Protein AF-F8X5B9-F1 (afdb_monomer)

pLDDT: mean 88.83, std 14.79, range [36.62, 98.62]

Organism: NCBI:txid742767

Radius of gyration: 25.73 Å; Cα contacts (8 Å, |Δi|>4): 428; chains: 1; bounding box: 37×41×107 Å

Nearest PDB structures (foldseek):
  7dc5-assembly2_B  TM=2.784E-01  e=8.812E-01  Typhula ishikariensis
  7muc-assembly1_AM  TM=3.784E-01  e=7.339E+00  Legionella pneumophila

Secondary structure (DSSP, 8-state):
--------------PPPHHHHHHHHHHHHHHHHHHHHHHHHHHHHHHTT--HHHHHHHHH--SHHHHHHHHHHTHHHHHHTTSS-HHHHHHTHHHHHHTTEEESS-EEEEEEEEES-EEEEEEEEEEEEESS-EEEEEES-EEEE-SS-EEEEEES-EEEE-SS-EEEEEES-EEEE-SS-EEEEESS-EEEE-SS-EEEE-

Structure (mmCIF, N/CA/C/O backbone):
data_AF-F8X5B9-F1
#
_entry.id   AF-F8X5B9-F1
#
loop_
_atom_site.group_PDB
_atom_site.id
_atom_site.type_symbol
_atom_site.label_atom_id
_atom_site.label_alt_id
_atom_site.label_comp_id
_atom_site.label_asym_id
_atom_site.label_entity_id
_atom_site.label_seq_id
_atom_site.pdbx_PDB_ins_code
_atom_site.Cartn_x
_atom_site.Cartn_y
_atom_site.Cartn_z
_atom_site.occupancy
_atom_site.B_iso_or_equiv
_atom_site.auth_seq_id
_atom_site.auth_comp_id
_atom_site.auth_asym_id
_atom_site.auth_atom_id
_atom_site.pdbx_PDB_model_num
ATOM 1 N N . GLY A 1 1 ? -19.290 -24.106 85.708 1.00 36.62 1 GLY A N 1
ATOM 2 C CA . GLY A 1 1 ? -20.499 -24.016 84.862 1.00 36.62 1 GLY A CA 1
ATOM 3 C C . GLY A 1 1 ? -20.226 -23.053 83.725 1.00 36.62 1 GLY A C 1
ATOM 4 O O . GLY A 1 1 ? -19.527 -22.079 83.947 1.00 36.62 1 GLY A O 1
ATOM 5 N N . ARG A 1 2 ? -20.681 -23.397 82.519 1.00 40.03 2 ARG A N 1
ATOM 6 C CA . ARG A 1 2 ? -20.309 -22.853 81.197 1.00 40.03 2 ARG A CA 1
ATOM 7 C C . ARG A 1 2 ? -20.388 -21.320 81.062 1.00 40.03 2 ARG A C 1
ATOM 9 O O . ARG A 1 2 ? -21.402 -20.727 81.412 1.00 40.03 2 ARG A O 1
ATOM 16 N N . SER A 1 3 ? -19.360 -20.719 80.458 1.00 37.84 3 SER A N 1
ATOM 17 C CA . SER A 1 3 ? -19.373 -19.356 79.916 1.00 37.84 3 SER A CA 1
ATOM 18 C C . SER A 1 3 ? -19.994 -19.349 78.510 1.00 37.84 3 SER A C 1
ATOM 20 O O . SER A 1 3 ? -19.575 -20.096 77.629 1.00 37.84 3 SER A O 1
ATOM 22 N N . ASN A 1 4 ? -21.008 -18.506 78.299 1.00 44.59 4 ASN A N 1
ATOM 23 C CA . ASN A 1 4 ? -21.591 -18.214 76.988 1.00 44.59 4 ASN A CA 1
ATOM 24 C C . ASN A 1 4 ? -21.020 -16.883 76.481 1.00 44.59 4 ASN A C 1
ATOM 26 O O . ASN A 1 4 ? -21.296 -15.837 77.061 1.00 44.59 4 ASN A O 1
ATOM 30 N N . ALA A 1 5 ? -20.262 -16.918 75.384 1.00 41.59 5 ALA A N 1
ATOM 31 C CA . ALA A 1 5 ? -19.885 -15.735 74.610 1.00 41.59 5 ALA A CA 1
ATOM 32 C C . ALA A 1 5 ? -20.557 -15.793 73.220 1.00 41.59 5 ALA A C 1
ATOM 34 O O . ALA A 1 5 ? -20.646 -16.880 72.638 1.00 41.59 5 ALA A O 1
ATOM 35 N N . PRO A 1 6 ? -21.043 -14.668 72.661 1.00 49.91 6 PRO A N 1
ATOM 36 C CA . PRO A 1 6 ? -21.805 -14.678 71.418 1.00 49.91 6 PRO A CA 1
ATOM 37 C C . PRO A 1 6 ? -20.885 -14.763 70.188 1.00 49.91 6 PRO A C 1
ATOM 39 O O . PRO A 1 6 ? -19.908 -14.025 70.055 1.00 49.91 6 PRO A O 1
ATOM 42 N N . LYS A 1 7 ? -21.223 -15.653 69.245 1.00 45.31 7 LYS A N 1
ATOM 43 C CA . LYS A 1 7 ? -20.551 -15.780 67.942 1.00 45.31 7 LYS A CA 1
ATOM 44 C C . LYS A 1 7 ? -20.855 -14.555 67.065 1.00 45.31 7 LYS A C 1
ATOM 46 O O . LYS A 1 7 ? -21.973 -14.410 66.574 1.00 45.31 7 LYS A O 1
ATOM 51 N N . LYS A 1 8 ? -19.852 -13.706 66.803 1.00 47.41 8 LYS A N 1
ATOM 52 C CA . LYS A 1 8 ? -19.900 -12.701 65.723 1.00 47.41 8 LYS A CA 1
ATOM 53 C C . LYS A 1 8 ? -19.947 -13.417 64.365 1.00 47.41 8 LYS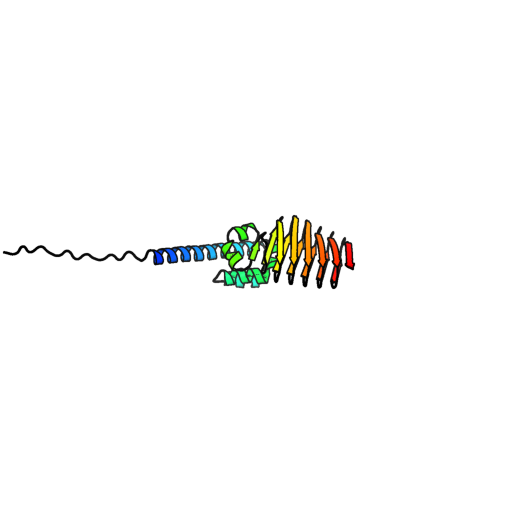 A C 1
ATOM 55 O O . LYS A 1 8 ? -19.000 -14.111 64.000 1.00 47.41 8 LYS A O 1
ATOM 60 N N . LYS A 1 9 ? -21.035 -13.235 63.607 1.00 46.25 9 LYS A N 1
ATOM 61 C CA . LYS A 1 9 ? -21.114 -13.605 62.184 1.00 46.25 9 LYS A CA 1
ATOM 62 C C . LYS A 1 9 ? -20.113 -12.751 61.399 1.00 46.25 9 LYS A C 1
ATOM 64 O O . LYS A 1 9 ? -20.259 -11.535 61.325 1.00 46.25 9 LYS A O 1
ATOM 69 N N . ARG A 1 10 ? -19.098 -13.392 60.818 1.00 43.47 10 ARG A N 1
ATOM 70 C CA . ARG A 1 10 ? -18.222 -12.799 59.801 1.00 43.47 10 ARG A CA 1
ATOM 71 C C . ARG A 1 10 ? -19.033 -12.711 58.506 1.00 43.47 10 ARG A C 1
ATOM 73 O O . ARG A 1 10 ? -19.337 -13.738 57.907 1.00 43.47 10 ARG A O 1
ATOM 80 N N . VAL A 1 11 ? -19.425 -11.502 58.114 1.00 47.38 11 VAL A N 1
ATOM 81 C CA . VAL A 1 11 ? -19.947 -11.238 56.769 1.00 47.38 11 VAL A CA 1
ATOM 82 C C . VAL A 1 11 ? -18.752 -11.357 55.828 1.00 47.38 11 VAL A C 1
ATOM 84 O O . VAL A 1 11 ? -17.822 -10.556 55.898 1.00 47.38 11 VAL A O 1
ATOM 87 N N . GLY A 1 12 ? -18.723 -12.424 55.032 1.00 41.84 12 GLY A N 1
ATOM 88 C CA . GLY A 1 12 ? -17.727 -12.616 53.988 1.00 41.84 12 GLY A CA 1
ATOM 89 C C . GLY A 1 12 ? -17.956 -11.589 52.889 1.00 41.84 12 GLY A C 1
ATOM 90 O O . GLY A 1 12 ? -18.774 -11.810 52.005 1.00 41.84 12 GLY A O 1
ATOM 91 N N . GLY A 1 13 ? -17.254 -10.460 52.965 1.00 46.47 13 GLY A N 1
ATOM 92 C CA . GLY A 1 13 ? -17.067 -9.585 51.818 1.00 46.47 13 GLY A CA 1
ATOM 93 C C . GLY A 1 13 ? -16.173 -10.310 50.823 1.00 46.47 13 GLY A C 1
ATOM 94 O O . GLY A 1 13 ? -14.955 -10.327 50.982 1.00 46.47 13 GLY A O 1
ATOM 95 N N . SER A 1 14 ? -16.775 -10.969 49.837 1.00 51.84 14 SER A N 1
ATOM 96 C CA . SER A 1 14 ? -16.056 -11.445 48.664 1.00 51.84 14 SER A CA 1
ATOM 97 C C . SER A 1 14 ? -15.623 -10.220 47.864 1.00 51.84 14 SER A C 1
ATOM 99 O O . SER A 1 14 ? -16.424 -9.642 47.128 1.00 51.84 14 SER A O 1
ATOM 101 N N . SER A 1 15 ? -14.372 -9.795 48.034 1.00 55.31 15 SER A N 1
ATOM 102 C CA . SER A 1 15 ? -13.729 -8.900 47.074 1.00 55.31 15 SER A CA 1
ATOM 103 C C . SER A 1 15 ? -13.894 -9.512 45.677 1.00 55.31 15 SER A C 1
ATOM 105 O O . SER A 1 15 ? -13.607 -10.705 45.525 1.00 55.31 15 SER A O 1
ATOM 107 N N . PRO A 1 16 ? -14.384 -8.767 44.669 1.00 55.97 16 PRO A N 1
ATOM 108 C CA . PRO A 1 16 ? -14.535 -9.315 43.328 1.00 55.97 16 PRO A CA 1
ATOM 109 C C . PRO A 1 16 ? -13.178 -9.832 42.823 1.00 55.97 16 PRO A C 1
ATOM 111 O O . PRO A 1 16 ? -12.146 -9.236 43.157 1.00 55.97 16 PRO A O 1
ATOM 114 N N . PRO A 1 17 ? -13.147 -10.934 42.050 1.00 55.50 17 PRO A N 1
ATOM 115 C CA . PRO A 1 17 ? -11.896 -11.531 41.606 1.00 55.50 17 PRO A CA 1
ATOM 116 C C . PRO A 1 17 ? -11.061 -10.491 40.857 1.00 55.50 17 PRO A C 1
ATOM 118 O O . PRO A 1 17 ? -11.556 -9.812 39.958 1.00 55.50 17 PRO A O 1
ATOM 121 N N . ILE A 1 18 ? -9.781 -10.375 41.211 1.00 57.81 18 ILE A N 1
ATOM 122 C CA . ILE A 1 18 ? -8.827 -9.438 40.592 1.00 57.81 18 ILE A CA 1
ATOM 123 C C . ILE A 1 18 ? -8.816 -9.589 39.055 1.00 57.81 18 ILE A C 1
ATOM 125 O O . ILE A 1 18 ? -8.732 -8.591 38.343 1.00 57.81 18 ILE A O 1
ATOM 129 N N . ALA A 1 19 ? -9.010 -10.812 38.545 1.00 60.78 19 ALA A N 1
ATOM 130 C CA . ALA A 1 19 ? -9.125 -11.113 37.116 1.00 60.78 19 ALA A CA 1
ATOM 131 C C . ALA A 1 19 ? -10.328 -10.433 36.429 1.00 60.78 19 ALA A C 1
ATOM 133 O O . ALA A 1 19 ? -10.201 -9.936 35.314 1.00 60.78 19 ALA A O 1
ATOM 134 N N . THR A 1 20 ? -11.482 -10.341 37.099 1.00 68.06 20 THR A N 1
ATOM 135 C CA . THR A 1 20 ? -12.679 -9.675 36.558 1.00 68.06 20 THR A CA 1
ATOM 136 C C . THR A 1 20 ? -12.459 -8.168 36.424 1.00 68.06 20 THR A C 1
ATOM 138 O O . THR A 1 20 ? -12.862 -7.573 35.430 1.00 68.06 20 THR A O 1
ATOM 141 N N . ASN A 1 21 ? -11.760 -7.553 37.385 1.00 70.81 21 ASN A N 1
ATOM 142 C CA . ASN A 1 21 ? -11.405 -6.132 37.331 1.00 70.81 21 ASN A CA 1
ATOM 143 C C . ASN A 1 21 ? -10.348 -5.819 36.260 1.00 70.81 21 ASN A C 1
ATOM 145 O O . ASN A 1 21 ? -10.387 -4.740 35.671 1.00 70.81 21 ASN A O 1
ATOM 149 N N . LEU A 1 22 ? -9.410 -6.738 36.000 1.00 74.94 22 LEU A N 1
ATOM 150 C CA . LEU A 1 22 ? -8.394 -6.558 34.959 1.00 74.94 22 LEU A CA 1
ATOM 151 C C . LEU A 1 22 ? -9.014 -6.614 33.555 1.00 74.94 22 LEU A C 1
ATOM 153 O O . LEU A 1 22 ? -8.773 -5.713 32.756 1.00 74.94 22 LEU A O 1
ATOM 157 N N . ASN A 1 23 ? -9.876 -7.605 33.302 1.00 79.25 23 ASN A N 1
ATOM 158 C CA . ASN A 1 23 ? -10.594 -7.742 32.030 1.00 79.25 23 ASN A CA 1
ATOM 159 C C . ASN A 1 23 ? -11.516 -6.547 31.769 1.00 79.25 23 ASN A C 1
ATOM 161 O O . ASN A 1 23 ? -11.566 -6.036 30.656 1.00 79.25 23 ASN A O 1
ATOM 165 N N . LEU A 1 24 ? -12.208 -6.053 32.801 1.00 80.44 24 LEU A N 1
ATOM 166 C CA . LEU A 1 24 ? -13.065 -4.878 32.660 1.00 80.44 24 LEU A CA 1
ATOM 167 C C . LEU A 1 24 ? -12.251 -3.625 32.299 1.00 80.44 24 LEU A C 1
ATOM 169 O O . LEU A 1 24 ? -12.639 -2.880 31.406 1.00 80.44 24 LEU A O 1
ATOM 173 N N . LYS A 1 25 ? -11.098 -3.412 32.950 1.00 83.12 25 LYS A N 1
ATOM 174 C CA . LYS A 1 25 ? -10.193 -2.300 32.618 1.00 83.12 25 LYS A CA 1
ATOM 175 C C . LYS A 1 25 ? -9.656 -2.403 31.195 1.00 83.12 25 LYS A C 1
ATOM 177 O O . LYS A 1 25 ? -9.642 -1.400 30.495 1.00 83.12 25 LYS A O 1
ATOM 182 N N . GLN A 1 26 ? -9.232 -3.593 30.772 1.00 79.25 26 GLN A N 1
ATOM 183 C CA . GLN A 1 26 ? -8.748 -3.817 29.408 1.00 79.25 26 GLN A CA 1
ATOM 184 C C . GLN A 1 26 ? -9.845 -3.563 28.372 1.00 79.25 26 GLN A C 1
ATOM 186 O O . GLN A 1 26 ? -9.586 -2.878 27.389 1.00 79.25 26 GLN A O 1
ATOM 191 N N . ASN A 1 27 ? -11.075 -4.017 28.624 1.00 79.56 27 ASN A N 1
ATOM 192 C CA . ASN A 1 27 ? -12.208 -3.754 27.736 1.00 79.56 27 ASN A CA 1
ATOM 193 C C . ASN A 1 27 ? -12.517 -2.258 27.626 1.00 79.56 27 ASN A C 1
ATOM 195 O O . ASN A 1 27 ? -12.672 -1.759 26.519 1.00 79.56 27 ASN A O 1
ATOM 199 N N . ILE A 1 28 ? -12.528 -1.527 28.746 1.00 84.00 28 ILE A N 1
ATOM 200 C CA . ILE A 1 28 ? -12.745 -0.072 28.737 1.00 84.00 28 ILE A CA 1
ATOM 201 C C . ILE A 1 28 ? -11.647 0.639 27.936 1.00 84.00 28 ILE A C 1
ATOM 203 O O . ILE A 1 28 ? -11.945 1.548 27.164 1.00 84.00 28 ILE A O 1
ATOM 207 N N . ILE A 1 29 ? -10.384 0.229 28.097 1.00 82.44 29 ILE A N 1
ATOM 208 C CA . ILE A 1 29 ? -9.265 0.789 27.327 1.00 82.44 29 ILE A CA 1
ATOM 209 C C . ILE A 1 29 ? -9.453 0.503 25.833 1.00 82.44 29 ILE A C 1
ATOM 211 O O . ILE A 1 29 ? -9.350 1.425 25.033 1.00 82.44 29 ILE A O 1
ATOM 215 N N . MET A 1 30 ? -9.794 -0.731 25.448 1.00 82.19 30 MET A N 1
ATOM 216 C CA . MET A 1 30 ? -10.035 -1.075 24.041 1.00 82.19 30 MET A CA 1
ATOM 217 C C . MET A 1 30 ? -11.204 -0.293 23.433 1.00 82.19 30 MET A C 1
ATOM 219 O O . MET A 1 30 ? -11.074 0.224 22.326 1.00 82.19 30 MET A O 1
ATOM 223 N N . GLU A 1 31 ? -12.327 -0.168 24.145 1.00 84.62 31 GLU A N 1
ATOM 224 C CA . GLU A 1 31 ? -13.479 0.626 23.693 1.00 84.62 31 GLU A CA 1
ATOM 225 C C . GLU A 1 31 ? -13.118 2.107 23.532 1.00 84.62 31 GLU A C 1
ATOM 227 O O . GLU A 1 31 ? -13.532 2.752 22.565 1.00 84.62 31 GLU A O 1
ATOM 232 N N . THR A 1 32 ? -12.313 2.639 24.455 1.00 89.50 32 THR A N 1
ATOM 233 C CA . THR A 1 32 ? -11.835 4.026 24.401 1.00 89.50 32 THR A CA 1
ATOM 234 C C . THR A 1 32 ? -10.917 4.229 23.196 1.00 89.50 32 THR A C 1
ATOM 236 O O . THR A 1 32 ? -11.197 5.097 22.371 1.00 89.50 32 THR A O 1
ATOM 239 N N . ASN A 1 33 ? -9.907 3.369 23.019 1.00 92.75 33 ASN A N 1
ATOM 240 C CA . ASN A 1 33 ? -8.993 3.412 21.874 1.00 92.75 33 ASN A CA 1
ATOM 241 C C . ASN A 1 33 ? -9.748 3.307 20.545 1.00 92.75 33 ASN A C 1
ATOM 243 O O . ASN A 1 33 ? -9.435 4.025 19.596 1.00 92.75 33 ASN A O 1
ATOM 247 N N . PHE A 1 34 ? -10.753 2.427 20.469 1.00 95.69 34 PHE A N 1
ATOM 248 C CA . PHE A 1 34 ? -11.563 2.267 19.265 1.00 95.69 34 PHE A CA 1
ATOM 249 C C . PHE A 1 34 ? -12.302 3.552 18.921 1.00 95.69 34 PHE A C 1
ATOM 251 O O . PHE A 1 34 ? -12.266 4.003 17.774 1.00 95.69 34 PHE A O 1
ATOM 258 N N . LYS A 1 35 ? -12.954 4.161 19.913 1.00 95.81 35 LYS A N 1
ATOM 259 C CA . LYS A 1 35 ? -13.685 5.409 19.718 1.00 95.81 35 LYS A CA 1
ATOM 260 C C . LYS A 1 35 ? -12.753 6.543 19.291 1.00 95.81 35 LYS A C 1
ATOM 262 O O . LYS A 1 35 ? -13.081 7.248 18.340 1.00 95.81 35 LYS A O 1
ATOM 267 N N . GLU A 1 36 ? -11.598 6.682 19.935 1.00 96.62 36 GLU A N 1
ATOM 268 C CA . GLU A 1 36 ? -10.599 7.704 19.602 1.00 96.62 36 GLU A CA 1
ATOM 269 C C . GLU A 1 36 ? -10.051 7.531 18.181 1.00 96.62 36 GLU A C 1
ATOM 271 O O . GLU A 1 36 ? -10.087 8.477 17.390 1.00 96.62 36 GLU A O 1
ATOM 276 N N . LEU A 1 37 ? -9.630 6.315 17.809 1.00 96.50 37 LEU A N 1
ATOM 277 C CA . LEU A 1 37 ? -9.140 6.037 16.457 1.00 96.50 37 LEU A CA 1
ATOM 278 C C . LEU A 1 37 ? -10.230 6.291 15.411 1.00 96.50 37 LEU A C 1
ATOM 280 O O . LEU A 1 37 ? -9.971 6.899 14.371 1.00 96.50 37 LEU A O 1
ATOM 284 N N . LYS A 1 38 ? -11.464 5.851 15.680 1.00 96.25 38 LYS A N 1
ATOM 285 C CA . LYS A 1 38 ? -12.612 6.079 14.797 1.00 96.25 38 LYS A CA 1
ATOM 286 C C . LYS A 1 38 ? -12.874 7.569 14.596 1.00 96.25 38 LYS A C 1
ATOM 288 O O . LYS A 1 38 ? -13.082 8.002 13.461 1.00 96.25 38 LYS A O 1
ATOM 293 N N . GLU A 1 39 ? -12.872 8.353 15.669 1.00 95.50 39 GLU A N 1
ATOM 294 C CA . GLU A 1 39 ? -13.066 9.802 15.604 1.00 95.50 39 GLU A CA 1
ATOM 295 C C . GLU A 1 39 ? -11.954 10.485 14.800 1.00 95.50 39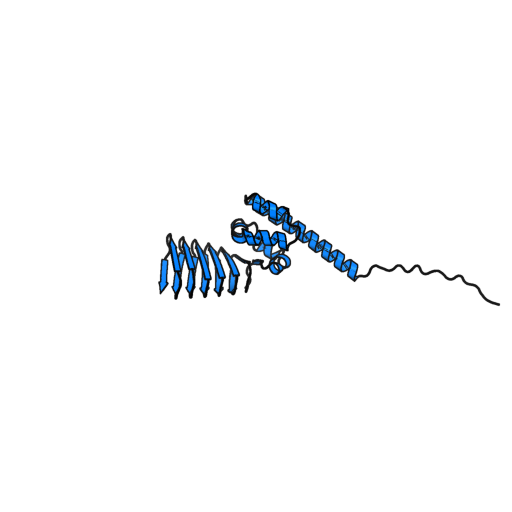 GLU A C 1
ATOM 297 O O . GLU A 1 39 ? -12.260 11.299 13.922 1.00 95.50 39 GLU A O 1
ATOM 302 N N . GLU A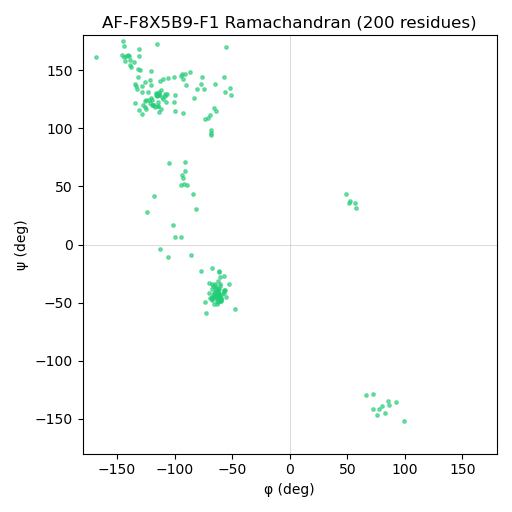 1 40 ? -10.691 10.112 15.019 1.00 96.44 40 GLU A N 1
ATOM 303 C CA . GLU A 1 40 ? -9.554 10.681 14.290 1.00 96.44 40 GLU A CA 1
ATOM 304 C C . GLU A 1 40 ? -9.576 10.300 12.800 1.00 96.44 40 GLU A C 1
ATOM 306 O O . GLU A 1 40 ?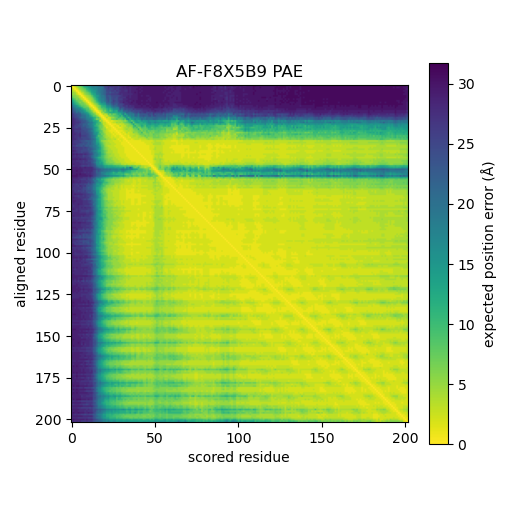 -9.435 11.180 11.948 1.00 96.44 40 GLU A O 1
ATOM 311 N N . ILE A 1 41 ? -9.862 9.038 12.453 1.00 95.31 41 ILE A N 1
ATOM 312 C CA . ILE A 1 41 ? -10.018 8.603 11.053 1.00 95.31 41 ILE A CA 1
ATOM 313 C C . ILE A 1 41 ? -11.148 9.379 10.370 1.00 95.31 41 ILE A C 1
ATOM 315 O O . ILE A 1 41 ? -10.960 9.905 9.273 1.00 95.31 41 ILE A O 1
ATOM 319 N N . ILE A 1 42 ? -12.319 9.497 11.006 1.00 93.06 42 ILE A N 1
ATOM 320 C CA . ILE A 1 42 ? -13.462 10.224 10.431 1.00 93.06 42 ILE A CA 1
ATOM 321 C C . ILE A 1 42 ? -13.124 11.705 10.245 1.00 93.06 42 ILE A C 1
ATOM 323 O O . ILE A 1 42 ? -13.495 12.295 9.228 1.00 93.06 42 ILE A O 1
ATOM 327 N N . LYS A 1 43 ? -12.436 12.318 11.210 1.00 94.31 43 LYS A N 1
ATOM 328 C CA . LYS A 1 43 ? -12.001 13.716 11.143 1.00 94.31 43 LYS A CA 1
ATOM 329 C C . LYS A 1 43 ? -11.025 13.944 9.990 1.00 94.31 43 LYS A C 1
ATOM 331 O O . LYS A 1 43 ? -11.263 14.846 9.186 1.00 94.31 43 LYS A O 1
ATO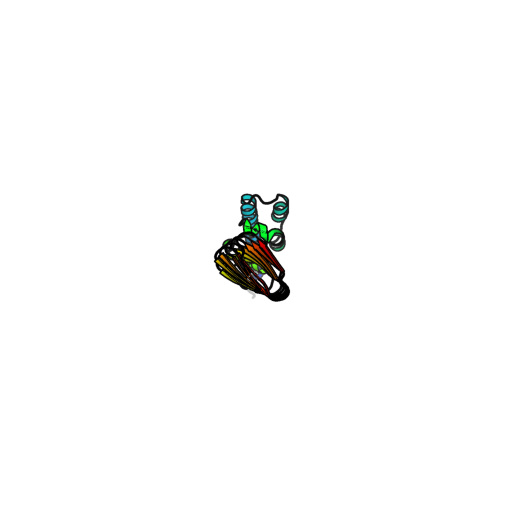M 336 N N . ARG A 1 44 ? -9.966 13.135 9.881 1.00 94.56 44 ARG A N 1
ATOM 337 C CA . ARG A 1 44 ? -8.971 13.247 8.800 1.00 94.56 44 ARG A CA 1
ATOM 338 C C . ARG A 1 44 ? -9.593 13.000 7.442 1.00 94.56 44 ARG A C 1
ATOM 340 O O . ARG A 1 44 ? -9.366 13.768 6.515 1.00 94.56 44 ARG A O 1
ATOM 347 N N . ALA A 1 45 ? -10.432 11.974 7.346 1.00 91.06 45 ALA A N 1
ATOM 348 C CA . ALA A 1 45 ? -11.133 11.685 6.118 1.00 91.06 45 ALA A CA 1
ATOM 349 C C . ALA A 1 45 ? -12.002 12.893 5.717 1.00 91.06 45 ALA A C 1
ATOM 351 O O . ALA A 1 45 ? -11.837 13.369 4.602 1.00 91.06 45 ALA A O 1
ATOM 352 N N . LYS A 1 46 ? -12.808 13.480 6.624 1.00 90.00 46 LYS A N 1
ATOM 353 C CA . LYS A 1 46 ? -13.640 14.668 6.323 1.00 90.00 46 LYS A CA 1
ATOM 354 C C . LYS A 1 46 ? -12.820 15.846 5.806 1.00 90.00 46 LYS A C 1
ATOM 356 O O . LYS A 1 46 ? -13.273 16.533 4.902 1.00 90.00 46 LYS A O 1
ATOM 361 N N . ALA A 1 47 ? -11.635 16.070 6.371 1.00 91.88 47 ALA A N 1
ATOM 362 C CA . ALA A 1 47 ? -10.719 17.115 5.915 1.00 91.88 47 ALA A CA 1
ATOM 363 C C . ALA A 1 47 ? -10.135 16.846 4.513 1.00 91.88 47 ALA A C 1
ATOM 365 O O . ALA A 1 47 ? -9.661 17.768 3.858 1.00 91.88 47 ALA A O 1
ATOM 366 N N . ALA A 1 48 ? -10.168 15.593 4.063 1.00 89.62 48 ALA A N 1
ATOM 367 C CA . ALA A 1 48 ? -9.705 15.137 2.760 1.00 89.62 48 ALA A CA 1
ATOM 368 C C . ALA A 1 48 ? -10.808 15.065 1.685 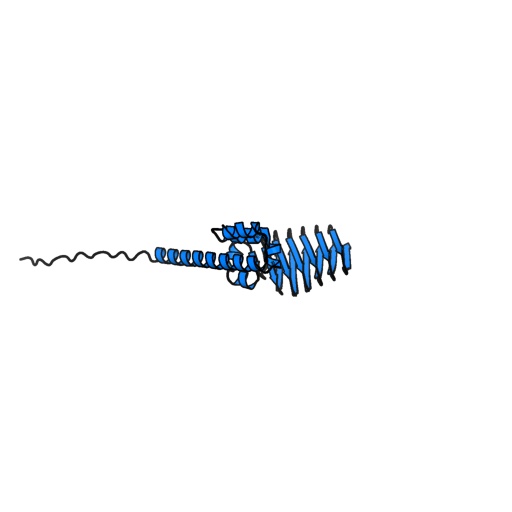1.00 89.62 48 ALA A C 1
ATOM 370 O O . ALA A 1 48 ? -10.540 14.557 0.593 1.00 89.62 48 ALA A O 1
ATOM 371 N N . ASP A 1 49 ? -12.030 15.528 1.975 1.00 84.62 49 ASP A N 1
ATOM 372 C CA . ASP A 1 49 ? -13.167 15.517 1.042 1.00 84.62 49 ASP A CA 1
ATOM 373 C C . ASP A 1 49 ? -13.441 14.138 0.398 1.00 84.62 49 ASP A C 1
ATOM 375 O O . ASP A 1 49 ? -13.825 14.041 -0.767 1.00 84.62 49 ASP A O 1
ATOM 379 N N . ALA A 1 50 ? -13.245 13.039 1.140 1.00 78.19 50 ALA A N 1
ATOM 380 C CA . ALA A 1 50 ? -13.588 11.684 0.678 1.00 78.19 50 ALA A CA 1
ATOM 381 C C . ALA A 1 50 ? -15.059 11.530 0.241 1.00 78.19 50 ALA A C 1
ATOM 383 O O . ALA A 1 50 ? -15.911 12.399 0.458 1.00 78.19 50 ALA A O 1
ATOM 384 N N . CYS A 1 51 ? -15.396 10.400 -0.379 1.00 69.00 51 CYS A N 1
ATOM 385 C CA . CYS A 1 51 ? -16.753 10.180 -0.868 1.00 69.00 51 CYS A CA 1
ATOM 386 C C . CYS A 1 51 ? -17.721 9.833 0.273 1.00 69.00 51 CYS A C 1
ATOM 388 O O . CYS A 1 51 ? -17.404 9.087 1.199 1.00 69.00 51 CYS A O 1
ATOM 390 N N . THR A 1 52 ? -18.971 10.306 0.184 1.00 68.44 52 THR A N 1
ATOM 391 C CA . THR A 1 52 ? -19.993 10.123 1.237 1.00 68.44 52 THR A CA 1
ATOM 392 C C . THR A 1 52 ? -20.260 8.649 1.578 1.00 68.44 52 THR A C 1
ATOM 394 O O . THR A 1 52 ? -20.690 8.342 2.688 1.00 68.44 52 THR A O 1
ATOM 397 N N . SER A 1 53 ? -20.046 7.731 0.633 1.00 70.50 53 SER A N 1
ATOM 398 C CA . SER A 1 53 ? -20.208 6.279 0.793 1.00 70.50 53 SER A CA 1
ATOM 399 C C . SER A 1 53 ? -19.145 5.641 1.691 1.00 70.50 53 SER A C 1
ATOM 401 O O . SER A 1 53 ? -19.490 4.810 2.532 1.00 70.50 53 SER A O 1
ATOM 403 N N . GLU A 1 54 ? -17.882 6.045 1.559 1.00 69.50 54 GLU A N 1
ATOM 404 C CA . GLU A 1 54 ? -16.744 5.496 2.311 1.00 69.50 54 GLU A CA 1
ATOM 405 C C . GLU A 1 54 ? -16.872 5.855 3.798 1.00 69.50 54 GLU A C 1
ATOM 407 O O . GLU A 1 54 ? -16.824 4.985 4.671 1.00 69.50 54 GLU A O 1
ATOM 412 N N . TYR A 1 55 ? -17.213 7.112 4.098 1.00 66.38 55 TYR A N 1
ATOM 413 C CA . TYR A 1 55 ? -17.479 7.545 5.474 1.00 66.38 55 TYR A CA 1
ATOM 414 C C . TYR A 1 55 ? -18.686 6.903 6.109 1.00 66.38 55 TYR A C 1
ATOM 416 O O . TYR A 1 55 ? -18.706 6.716 7.319 1.00 66.38 55 TYR A O 1
ATOM 424 N N . LYS A 1 56 ? -19.733 6.618 5.331 1.00 80.12 56 LYS A N 1
ATOM 425 C CA . LYS A 1 56 ? -20.933 5.991 5.888 1.00 80.12 56 LYS A CA 1
ATOM 426 C C . LYS A 1 56 ? -20.602 4.615 6.453 1.00 80.12 56 LYS A C 1
ATOM 428 O O . LYS A 1 56 ? -21.229 4.227 7.432 1.00 80.12 56 LYS A O 1
ATOM 433 N N . ARG A 1 57 ? -19.627 3.905 5.877 1.00 89.38 57 ARG A N 1
ATOM 434 C CA . ARG A 1 57 ? -19.138 2.631 6.416 1.00 89.38 57 ARG A CA 1
ATOM 435 C C . ARG A 1 57 ? -18.287 2.847 7.665 1.00 89.38 57 ARG A C 1
ATOM 437 O O . ARG A 1 57 ? -18.606 2.263 8.691 1.00 89.38 57 ARG A O 1
ATOM 444 N N . ALA A 1 58 ? -17.304 3.750 7.621 1.00 88.56 58 ALA A N 1
ATOM 445 C CA . ALA A 1 58 ? -16.473 4.061 8.791 1.00 88.56 58 ALA A CA 1
ATOM 446 C C . ALA A 1 58 ? -17.290 4.618 9.973 1.00 88.56 58 ALA A C 1
ATOM 448 O O . ALA A 1 58 ? -17.026 4.302 11.121 1.00 88.56 58 ALA A O 1
ATOM 449 N N . TYR A 1 59 ? -18.331 5.415 9.723 1.00 87.94 59 TYR A N 1
ATOM 450 C CA . TYR A 1 59 ? -19.220 5.931 10.768 1.00 87.94 59 TYR A CA 1
ATOM 451 C C . TYR A 1 59 ? -20.047 4.822 11.428 1.00 87.94 59 TYR A C 1
ATOM 453 O O . TYR A 1 59 ? -20.321 4.886 12.626 1.00 87.94 59 TYR A O 1
ATOM 461 N N . LYS A 1 60 ? -20.426 3.800 10.657 1.00 92.81 60 LYS A N 1
ATOM 462 C CA . LYS A 1 60 ? -21.225 2.663 11.122 1.00 92.81 60 LYS A CA 1
ATOM 463 C C . LYS A 1 60 ? -20.401 1.535 11.737 1.00 92.81 60 LYS A C 1
ATOM 465 O O . LYS A 1 60 ? -21.014 0.636 12.285 1.00 92.81 60 LYS A O 1
ATOM 470 N N . SER A 1 61 ? -19.071 1.570 11.651 1.00 94.81 61 SER A N 1
ATOM 471 C CA . SER A 1 61 ? -18.241 0.492 12.189 1.00 94.81 61 SER A CA 1
ATOM 472 C C . SER A 1 61 ? -18.364 0.400 13.709 1.00 94.81 61 SER A C 1
ATOM 474 O O . SER A 1 61 ? -18.331 1.423 14.402 1.00 94.81 61 SER A O 1
ATOM 476 N N . GLU A 1 62 ? -18.451 -0.812 14.235 1.00 94.69 62 GLU A N 1
ATOM 477 C CA . GLU A 1 62 ? -18.571 -1.088 15.673 1.00 94.69 62 GLU A CA 1
ATOM 478 C C . GLU A 1 62 ? -17.326 -1.788 16.238 1.00 94.69 62 GLU A C 1
ATOM 480 O O . GLU A 1 62 ? -17.210 -1.967 17.448 1.00 94.69 62 GLU A O 1
ATOM 485 N N . SER A 1 63 ? -16.358 -2.123 15.379 1.00 95.12 63 SER A N 1
ATOM 486 C CA . SER A 1 63 ? -15.088 -2.745 15.758 1.00 95.12 63 SER A CA 1
ATOM 487 C C . SER A 1 63 ? -13.899 -2.202 14.958 1.00 95.12 63 SER A C 1
ATOM 489 O O . SER A 1 63 ? -14.060 -1.609 13.885 1.00 95.12 63 SER A O 1
ATOM 491 N N . PHE A 1 64 ? -12.681 -2.437 15.466 1.00 96.50 64 PHE A N 1
ATOM 492 C CA . PHE A 1 64 ? -11.445 -2.156 14.727 1.00 96.50 64 PHE A CA 1
ATOM 493 C C . PHE A 1 64 ? -11.395 -2.895 13.393 1.00 96.50 64 PHE A C 1
ATOM 495 O O . PHE A 1 64 ? -10.968 -2.311 12.405 1.00 96.50 64 PHE A O 1
ATOM 502 N N . GLU A 1 65 ? -11.854 -4.146 13.351 1.00 96.25 65 GLU A N 1
ATOM 503 C CA . GLU A 1 65 ? -11.857 -4.952 12.131 1.00 96.25 65 GLU A CA 1
ATOM 504 C C . GLU A 1 65 ? -12.713 -4.303 11.043 1.00 96.25 65 GLU A C 1
ATOM 506 O O . GLU A 1 65 ? -12.241 -4.087 9.929 1.00 96.25 65 GLU A O 1
ATOM 511 N N . GLU A 1 66 ? -13.935 -3.886 11.376 1.00 96.25 66 GLU A N 1
ATOM 512 C CA . GLU A 1 66 ? -14.817 -3.205 10.428 1.00 96.25 66 GLU A CA 1
ATOM 513 C C . GLU A 1 66 ? -14.256 -1.851 9.986 1.00 96.25 66 GLU A C 1
ATOM 515 O O . GLU A 1 66 ? -14.277 -1.525 8.797 1.00 96.25 66 GLU A O 1
ATOM 520 N N . LEU A 1 67 ? -13.735 -1.060 10.931 1.00 96.94 67 LEU A N 1
ATOM 521 C CA . LEU A 1 67 ? -13.160 0.255 10.651 1.00 96.94 67 LEU A CA 1
ATOM 522 C C . LEU A 1 67 ? -11.933 0.147 9.739 1.00 96.94 67 LEU A C 1
ATOM 524 O O . LEU A 1 67 ? -11.830 0.856 8.738 1.00 96.94 67 LEU A O 1
ATOM 528 N N . LEU A 1 68 ? -11.009 -0.754 10.063 1.00 97.25 68 LEU A N 1
ATOM 529 C CA . LEU A 1 68 ? -9.768 -0.935 9.318 1.00 97.25 68 LEU A CA 1
ATOM 530 C C . LEU A 1 68 ? -9.992 -1.701 8.013 1.00 97.25 68 LEU A C 1
ATOM 532 O O . LEU A 1 68 ? -9.244 -1.490 7.061 1.00 97.25 68 LEU A O 1
ATOM 536 N N . GLN A 1 69 ? -11.061 -2.488 7.890 1.00 96.62 69 GLN A N 1
ATOM 537 C CA . GLN A 1 69 ? -11.485 -3.011 6.593 1.00 96.62 69 GLN A CA 1
ATOM 538 C C . GLN A 1 69 ? -11.913 -1.884 5.643 1.00 96.62 69 GLN A C 1
ATOM 540 O O . GLN A 1 69 ? -11.570 -1.927 4.463 1.00 96.62 69 GLN A O 1
ATOM 545 N N . VAL A 1 70 ? -12.577 -0.830 6.136 1.00 95.19 70 VAL A N 1
ATOM 546 C CA . VAL A 1 70 ? -12.864 0.362 5.311 1.00 95.19 70 VAL A CA 1
ATOM 547 C C . VAL A 1 70 ? -11.570 1.029 4.843 1.00 95.19 70 VAL A C 1
ATOM 549 O O . VAL A 1 70 ? -11.500 1.467 3.696 1.00 95.19 70 VAL A O 1
ATOM 552 N N . ILE A 1 71 ? -10.536 1.072 5.689 1.00 95.69 71 ILE A N 1
ATOM 553 C CA . ILE A 1 71 ? -9.218 1.587 5.299 1.00 95.69 71 ILE A CA 1
ATOM 554 C C . ILE A 1 71 ? -8.585 0.724 4.204 1.00 95.69 71 ILE A C 1
ATOM 556 O O . ILE A 1 71 ? -8.111 1.281 3.221 1.00 95.69 71 ILE A O 1
ATOM 560 N N . LYS A 1 72 ? -8.612 -0.608 4.319 1.00 96.38 72 LYS A N 1
ATOM 561 C CA . LYS A 1 72 ? -8.064 -1.525 3.299 1.00 96.38 72 LYS A CA 1
ATOM 562 C C . LYS A 1 72 ? -8.740 -1.366 1.945 1.00 96.38 72 LYS A C 1
ATOM 564 O O . LYS A 1 72 ? -8.062 -1.226 0.930 1.00 96.38 72 LYS A O 1
ATOM 569 N N . ASP A 1 73 ? -10.070 -1.323 1.943 1.00 94.12 73 ASP A N 1
ATOM 570 C CA . ASP A 1 73 ? -10.863 -1.176 0.720 1.00 94.12 73 ASP A CA 1
ATOM 571 C C . ASP A 1 73 ? -10.557 0.141 -0.014 1.00 94.12 73 ASP A C 1
ATOM 573 O O . ASP A 1 73 ? -10.761 0.238 -1.221 1.00 94.12 73 ASP A O 1
ATOM 577 N N . ASN A 1 74 ? -10.053 1.145 0.712 1.00 92.81 74 ASN A N 1
ATOM 578 C CA . ASN A 1 74 ? -9.751 2.481 0.205 1.00 92.81 74 ASN A CA 1
ATOM 579 C C . ASN A 1 74 ? -8.286 2.867 0.449 1.00 92.81 74 ASN A C 1
ATOM 581 O O . ASN A 1 74 ? -7.984 4.050 0.606 1.00 92.81 74 ASN A O 1
ATOM 585 N N . PHE A 1 75 ? -7.376 1.887 0.511 1.00 94.81 75 PHE A N 1
ATOM 586 C CA . PHE A 1 75 ? -6.018 2.117 1.014 1.00 94.81 75 PHE A CA 1
ATOM 587 C C . PHE A 1 75 ? -5.282 3.192 0.210 1.00 94.81 75 PHE A C 1
ATOM 589 O O . PHE A 1 75 ? -4.702 4.097 0.797 1.00 94.81 75 PHE A O 1
ATOM 596 N N . ASP A 1 76 ? -5.401 3.169 -1.123 1.00 91.31 76 ASP A N 1
ATOM 597 C CA . ASP A 1 76 ? -4.883 4.213 -2.025 1.00 91.31 76 ASP A CA 1
ATOM 598 C C . ASP A 1 76 ? -5.255 5.625 -1.570 1.00 91.31 76 ASP A C 1
ATOM 600 O O . ASP A 1 76 ? -4.398 6.486 -1.364 1.00 91.31 76 ASP A O 1
ATOM 604 N N . PHE A 1 77 ? -6.556 5.837 -1.394 1.00 92.00 77 PHE A N 1
ATOM 605 C CA . PHE A 1 77 ? -7.124 7.119 -1.039 1.00 92.00 77 PHE A CA 1
ATOM 606 C C . PHE A 1 77 ? -6.713 7.512 0.378 1.00 92.00 77 PHE A C 1
ATOM 608 O O . PHE A 1 77 ? -6.252 8.634 0.599 1.00 92.00 77 PHE A O 1
ATOM 615 N N . ALA A 1 78 ? -6.853 6.581 1.328 1.00 94.25 78 ALA A N 1
ATOM 616 C CA . ALA A 1 78 ? -6.565 6.813 2.736 1.00 94.25 78 ALA A CA 1
ATOM 617 C C . ALA A 1 78 ? -5.124 7.292 2.935 1.00 94.25 78 ALA A C 1
ATOM 619 O O . ALA A 1 78 ? -4.861 8.204 3.718 1.00 94.25 78 ALA A O 1
ATOM 620 N N . VAL A 1 79 ? -4.214 6.718 2.161 1.00 94.31 79 VAL A N 1
ATOM 621 C CA . VAL A 1 79 ? -2.806 7.073 2.120 1.00 94.31 79 VAL A CA 1
ATOM 622 C C . VAL A 1 79 ? -2.566 8.415 1.429 1.00 94.31 79 VAL A C 1
ATOM 624 O O . VAL A 1 79 ? -2.044 9.346 2.043 1.00 94.31 79 VAL A O 1
ATOM 627 N N . ARG A 1 80 ? -2.979 8.557 0.163 1.00 91.19 80 ARG A N 1
ATOM 628 C CA . ARG A 1 80 ? -2.706 9.758 -0.651 1.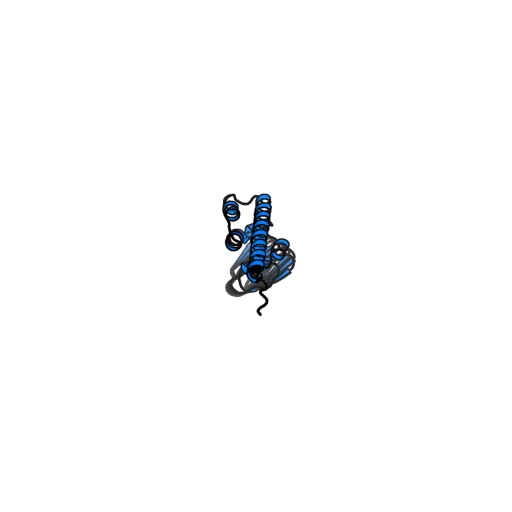00 91.19 80 ARG A CA 1
ATOM 629 C C . ARG A 1 80 ? -3.293 11.027 -0.043 1.00 91.19 80 ARG A C 1
ATOM 631 O O . ARG A 1 80 ? -2.780 12.122 -0.261 1.00 91.19 80 ARG A O 1
ATOM 638 N N . ARG A 1 81 ? -4.382 10.888 0.711 1.00 92.81 81 ARG A N 1
ATOM 639 C CA . ARG A 1 81 ? -5.072 11.992 1.377 1.00 92.81 81 ARG A CA 1
ATOM 640 C C . ARG A 1 81 ? -4.740 12.134 2.859 1.00 92.81 81 ARG A C 1
ATOM 642 O O . ARG A 1 81 ? -5.344 12.973 3.520 1.00 92.81 81 ARG A O 1
ATOM 649 N N . LYS A 1 82 ? -3.783 11.355 3.376 1.00 93.88 82 LYS A N 1
ATOM 650 C CA . LYS A 1 82 ? -3.342 11.395 4.780 1.00 93.88 82 LYS A CA 1
ATOM 651 C C . LYS A 1 82 ? -4.470 11.148 5.792 1.00 93.88 82 LYS A C 1
ATOM 653 O O . LYS A 1 82 ? -4.450 11.665 6.908 1.00 93.88 82 LYS A O 1
ATOM 658 N N . VAL A 1 83 ? -5.458 10.335 5.416 1.00 94.94 83 VAL A N 1
ATOM 659 C CA . VAL A 1 83 ? -6.427 9.768 6.369 1.00 94.94 83 VAL A CA 1
ATOM 660 C C . VAL A 1 83 ? -5.705 8.858 7.354 1.00 94.94 83 VAL A C 1
ATOM 662 O O . VAL A 1 83 ? -5.999 8.879 8.545 1.00 94.94 83 VAL A O 1
ATOM 665 N N . ILE A 1 84 ? -4.725 8.114 6.850 1.00 96.50 84 ILE A N 1
ATOM 666 C CA . ILE A 1 84 ? -3.729 7.406 7.644 1.00 96.50 84 ILE A CA 1
ATOM 667 C C . ILE A 1 84 ? -2.337 7.904 7.258 1.00 96.50 84 ILE A C 1
ATOM 669 O O . ILE A 1 84 ? -2.094 8.284 6.112 1.00 96.50 84 ILE A O 1
ATOM 673 N N . ASP A 1 85 ? -1.426 7.890 8.218 1.00 97.12 85 ASP A N 1
ATOM 674 C CA . ASP A 1 85 ? -0.004 8.164 8.041 1.00 97.12 85 ASP A CA 1
ATOM 675 C C . ASP A 1 85 ? 0.810 7.280 8.996 1.00 97.12 85 ASP A C 1
ATOM 677 O O . ASP A 1 85 ? 0.258 6.536 9.812 1.00 97.12 85 ASP A O 1
ATOM 681 N N . ILE A 1 86 ? 2.137 7.341 8.882 1.00 97.44 86 ILE A N 1
ATOM 682 C CA . ILE A 1 86 ? 3.043 6.546 9.717 1.00 97.44 86 ILE A CA 1
ATOM 683 C C . ILE A 1 86 ? 2.876 6.874 11.206 1.00 97.44 86 ILE A C 1
ATOM 685 O O . ILE A 1 86 ? 3.015 5.983 12.040 1.00 97.44 86 ILE A O 1
ATOM 689 N N . GLU A 1 87 ? 2.569 8.124 11.554 1.00 97.50 87 GLU A N 1
ATOM 690 C CA . GLU A 1 87 ? 2.381 8.541 12.947 1.00 97.50 87 GLU A CA 1
ATOM 691 C C . GLU A 1 87 ? 1.129 7.909 13.559 1.00 97.50 87 GLU A C 1
ATOM 693 O O . GLU A 1 87 ? 1.204 7.349 14.652 1.00 97.50 87 GLU A O 1
ATOM 698 N N . LEU A 1 88 ? 0.003 7.923 12.841 1.00 97.94 88 LEU A N 1
ATOM 699 C CA . LEU A 1 88 ? -1.236 7.291 13.289 1.00 97.94 88 LEU A CA 1
ATOM 700 C C . LEU A 1 88 ? -1.092 5.770 13.373 1.00 97.94 88 LEU A C 1
ATOM 702 O O . LEU A 1 88 ? -1.556 5.173 14.344 1.00 97.94 88 LEU A O 1
ATOM 706 N N . ILE A 1 89 ? -0.427 5.151 12.389 1.00 98.25 89 ILE A N 1
ATOM 707 C CA . ILE A 1 89 ? -0.159 3.707 12.416 1.00 98.25 89 ILE A CA 1
ATOM 708 C C . ILE A 1 89 ? 0.687 3.348 13.637 1.00 98.25 89 ILE A C 1
ATOM 710 O O . ILE A 1 89 ? 0.351 2.401 14.333 1.00 98.25 89 ILE A O 1
ATOM 714 N N . LYS A 1 90 ? 1.734 4.119 13.950 1.00 97.19 90 LYS A N 1
ATOM 715 C CA . LYS A 1 90 ? 2.566 3.888 15.143 1.00 97.19 90 LYS A CA 1
ATOM 716 C C . LYS A 1 90 ? 1.811 4.124 16.450 1.00 97.19 90 LYS A C 1
ATOM 718 O O . LYS A 1 90 ? 2.053 3.420 17.424 1.00 97.19 90 LYS A O 1
ATOM 723 N N . LEU A 1 91 ? 0.910 5.105 16.487 1.00 97.25 91 LEU A N 1
ATOM 724 C CA . LEU A 1 91 ? 0.114 5.406 17.677 1.00 97.25 91 LEU A CA 1
ATOM 725 C C . LEU A 1 91 ? -0.844 4.258 18.041 1.00 97.25 91 LEU A C 1
ATOM 727 O O . LEU A 1 91 ? -1.039 3.990 19.223 1.00 97.25 91 LEU A O 1
ATOM 731 N N . TYR A 1 92 ? -1.390 3.567 17.037 1.00 97.44 92 TYR A N 1
ATOM 732 C CA . TYR A 1 92 ? -2.304 2.425 17.184 1.00 97.44 92 TYR A CA 1
ATOM 733 C C . TYR A 1 92 ? -1.704 1.143 16.581 1.00 97.44 92 TYR A C 1
ATOM 735 O O . TYR A 1 92 ? -2.370 0.391 15.865 1.00 97.44 92 TYR A O 1
ATOM 743 N N . GLU A 1 93 ? -0.406 0.924 16.819 1.00 96.44 93 GLU A N 1
ATOM 744 C CA . GLU A 1 93 ? 0.388 -0.108 16.141 1.00 96.44 93 GLU A CA 1
ATOM 745 C C . GLU A 1 93 ? -0.225 -1.501 16.282 1.00 96.44 93 GLU A C 1
ATOM 747 O O . GLU A 1 93 ? -0.352 -2.225 15.297 1.00 96.44 93 GLU A O 1
ATOM 752 N N . ASN A 1 94 ? -0.666 -1.872 17.484 1.00 95.69 94 ASN A N 1
ATOM 753 C CA . ASN A 1 94 ? -1.258 -3.185 17.720 1.00 95.69 94 ASN A CA 1
ATOM 754 C C . ASN A 1 94 ? -2.560 -3.362 16.934 1.00 95.69 94 ASN A C 1
ATOM 756 O O . ASN A 1 94 ? -2.783 -4.406 16.323 1.00 95.69 94 ASN A O 1
ATOM 760 N N . GLU A 1 95 ? -3.421 -2.349 16.933 1.00 96.44 95 GLU A N 1
ATOM 761 C CA . GLU A 1 95 ? -4.708 -2.367 16.250 1.00 96.44 95 GLU A CA 1
ATOM 762 C C . GLU A 1 95 ? -4.527 -2.477 14.730 1.00 96.44 95 GLU A C 1
ATOM 764 O O . GLU A 1 95 ? -5.172 -3.320 14.097 1.00 96.44 95 GLU A O 1
ATOM 769 N N . PHE A 1 96 ? -3.619 -1.688 14.147 1.00 98.25 96 PHE A N 1
ATOM 770 C CA . PHE A 1 96 ? -3.291 -1.748 12.720 1.00 98.25 96 PHE A CA 1
ATOM 771 C C . PHE A 1 96 ? -2.597 -3.067 12.340 1.00 98.25 96 PHE A C 1
ATOM 773 O O . PHE A 1 96 ? -3.040 -3.730 11.396 1.00 98.25 96 PHE A O 1
ATOM 780 N N . ASN A 1 97 ? -1.594 -3.511 13.106 1.00 97.44 97 ASN A N 1
ATOM 781 C CA . ASN A 1 97 ? -0.830 -4.729 12.818 1.00 97.44 97 ASN A CA 1
ATOM 782 C C . ASN A 1 97 ? -1.697 -5.991 12.915 1.00 97.44 97 ASN A C 1
ATOM 784 O O . ASN A 1 97 ? -1.621 -6.857 12.040 1.00 97.44 97 ASN A O 1
ATOM 788 N N . ASN A 1 98 ? -2.579 -6.076 13.919 1.00 97.00 98 ASN A N 1
ATOM 789 C CA . ASN A 1 98 ? -3.562 -7.164 14.040 1.00 97.00 98 ASN A CA 1
ATOM 790 C C . ASN A 1 98 ? -4.536 -7.194 12.854 1.00 97.00 98 ASN A C 1
ATOM 792 O O . ASN A 1 98 ? -5.105 -8.235 12.531 1.00 97.00 98 ASN A O 1
ATOM 796 N N . ASN A 1 99 ? -4.693 -6.060 12.174 1.00 98.00 99 ASN A N 1
ATOM 797 C CA . ASN A 1 99 ? -5.480 -5.917 10.964 1.00 98.00 99 ASN A CA 1
ATOM 798 C C . ASN A 1 99 ? -4.623 -5.894 9.694 1.00 98.00 99 ASN A C 1
ATOM 800 O O . ASN A 1 99 ? -5.141 -5.541 8.641 1.00 98.00 99 ASN A O 1
ATOM 804 N N . LYS A 1 100 ? -3.360 -6.320 9.728 1.00 98.50 100 LYS A N 1
ATOM 805 C CA . LYS A 1 100 ? -2.473 -6.396 8.555 1.00 98.50 100 LYS A CA 1
ATOM 806 C C . LYS A 1 100 ? -2.289 -5.069 7.809 1.00 98.50 100 LYS A C 1
ATOM 808 O O . LYS A 1 100 ? -2.226 -5.052 6.578 1.00 98.50 100 LYS A O 1
ATOM 813 N N . ILE A 1 101 ? -2.258 -3.962 8.542 1.00 98.62 101 ILE A N 1
ATOM 814 C CA . ILE A 1 101 ? -1.860 -2.648 8.039 1.00 98.62 101 ILE A CA 1
ATOM 815 C C . ILE A 1 101 ? -0.603 -2.251 8.804 1.00 98.62 101 ILE A C 1
ATOM 817 O O . ILE A 1 101 ? -0.589 -2.297 10.028 1.00 98.62 101 ILE A O 1
ATOM 821 N N . TYR A 1 102 ? 0.438 -1.868 8.083 1.00 98.62 102 TYR A N 1
ATOM 822 C CA . TYR A 1 102 ? 1.781 -1.720 8.621 1.00 98.62 102 TYR A CA 1
ATOM 823 C C . TYR A 1 102 ? 2.413 -0.417 8.139 1.00 98.62 102 TYR A C 1
ATOM 825 O O . TYR A 1 102 ? 2.036 0.111 7.091 1.00 98.62 102 TYR A O 1
ATOM 833 N N . GLY A 1 103 ? 3.396 0.092 8.880 1.00 98.19 103 GLY A N 1
ATOM 834 C CA . GLY A 1 103 ? 4.132 1.304 8.527 1.00 98.19 103 GLY A CA 1
ATOM 835 C C . GLY A 1 103 ? 5.634 1.118 8.696 1.00 98.19 103 GLY A C 1
ATOM 836 O O . GLY A 1 103 ? 6.083 0.842 9.802 1.00 98.19 103 GLY A O 1
ATOM 837 N N . ASN A 1 104 ? 6.410 1.316 7.628 1.00 97.94 104 ASN A N 1
ATOM 838 C CA . ASN A 1 104 ? 7.879 1.267 7.624 1.00 97.94 104 ASN A CA 1
ATOM 839 C C . ASN A 1 104 ? 8.482 -0.016 8.236 1.00 97.94 104 ASN A C 1
ATOM 841 O O . ASN A 1 104 ? 9.515 0.049 8.902 1.00 97.94 104 ASN A O 1
ATOM 845 N N . ILE A 1 105 ? 7.851 -1.172 8.021 1.00 97.94 105 ILE A N 1
ATOM 846 C CA . ILE A 1 105 ? 8.376 -2.473 8.450 1.00 97.94 105 ILE A CA 1
ATOM 847 C C . ILE A 1 105 ? 8.333 -3.491 7.311 1.00 97.94 105 ILE A C 1
ATOM 849 O O . ILE A 1 105 ? 7.586 -3.333 6.345 1.00 97.94 105 ILE A O 1
ATOM 853 N N . ASP A 1 106 ? 9.111 -4.555 7.475 1.00 98.25 106 ASP A N 1
ATOM 854 C CA . ASP A 1 106 ? 9.142 -5.702 6.575 1.00 98.25 106 ASP A CA 1
ATOM 855 C C . ASP A 1 106 ? 7.886 -6.579 6.760 1.00 98.25 106 ASP A C 1
ATOM 857 O O . ASP A 1 106 ? 7.509 -6.890 7.894 1.00 98.25 106 ASP A O 1
ATOM 861 N N . ILE A 1 107 ? 7.232 -6.992 5.664 1.00 97.94 107 ILE A N 1
ATOM 862 C CA . ILE A 1 107 ? 5.970 -7.758 5.704 1.00 97.94 107 ILE A CA 1
ATOM 863 C C . ILE A 1 107 ? 5.914 -8.905 4.688 1.00 97.94 107 ILE A C 1
ATOM 865 O O . ILE A 1 107 ? 6.483 -8.835 3.604 1.00 97.94 107 ILE A O 1
ATOM 869 N N . SER A 1 108 ? 5.133 -9.940 5.008 1.00 96.31 108 SER A N 1
ATOM 870 C CA . SER A 1 108 ? 4.853 -11.079 4.108 1.00 96.31 108 SER A CA 1
ATOM 871 C C . SER A 1 108 ? 3.450 -11.068 3.487 1.00 96.31 108 SER A C 1
ATOM 873 O O . SER A 1 108 ? 3.124 -11.880 2.617 1.00 96.31 108 SER A O 1
ATOM 875 N N . GLU A 1 109 ? 2.582 -10.187 3.979 1.00 96.94 109 GLU A N 1
ATOM 876 C CA . GLU A 1 109 ? 1.214 -10.018 3.511 1.00 96.94 109 GLU A CA 1
ATOM 877 C C . GLU A 1 109 ? 0.599 -8.740 4.088 1.00 96.94 109 GLU A C 1
ATOM 879 O O . GLU A 1 109 ? 1.056 -8.220 5.105 1.00 96.94 109 GLU A O 1
ATOM 884 N N . GLY A 1 110 ? -0.481 -8.266 3.466 1.00 97.88 110 GLY A N 1
ATOM 885 C CA . GLY A 1 110 ? -1.258 -7.133 3.965 1.00 97.88 110 GLY A CA 1
ATOM 886 C C . GLY A 1 110 ? -0.927 -5.820 3.269 1.00 97.88 110 GLY A C 1
ATOM 887 O O . GLY A 1 110 ? -0.560 -5.801 2.096 1.00 97.88 110 GLY A O 1
ATOM 888 N N . TYR A 1 111 ? -1.119 -4.719 3.987 1.00 98.62 111 TYR A N 1
ATOM 889 C CA . TYR A 1 111 ? -1.052 -3.359 3.468 1.00 98.62 111 TYR A CA 1
ATOM 890 C C . TYR A 1 111 ? 0.093 -2.618 4.148 1.00 98.62 111 TYR A C 1
ATOM 892 O O . TYR A 1 111 ? 0.082 -2.451 5.363 1.00 98.62 111 TYR A O 1
ATOM 900 N N . LEU A 1 112 ? 1.080 -2.172 3.380 1.00 98.56 112 LEU A N 1
ATOM 901 C CA . LEU A 1 112 ? 2.251 -1.478 3.897 1.00 98.56 112 LEU A CA 1
ATOM 902 C C . LEU A 1 112 ? 2.270 -0.030 3.438 1.00 98.56 112 LEU A C 1
ATOM 904 O O . LEU A 1 112 ? 2.141 0.270 2.250 1.00 98.56 112 LEU A O 1
ATOM 908 N N . LEU A 1 113 ? 2.487 0.845 4.406 1.00 98.31 113 LEU A N 1
ATOM 909 C CA . LEU A 1 113 ? 2.784 2.245 4.219 1.00 98.31 113 LEU A CA 1
ATOM 910 C C . LEU A 1 113 ? 4.280 2.492 4.359 1.00 98.31 113 LEU A C 1
ATOM 912 O O . LEU A 1 113 ? 4.869 2.082 5.357 1.00 98.31 113 LEU A O 1
ATOM 916 N N . VAL A 1 114 ? 4.888 3.168 3.388 1.00 98.00 114 VAL A N 1
ATOM 917 C CA . VAL A 1 114 ? 6.322 3.466 3.387 1.00 98.00 114 VAL A CA 1
ATOM 918 C C . VAL A 1 114 ? 6.540 4.956 3.180 1.00 98.00 114 VAL A C 1
ATOM 920 O O . VAL A 1 114 ? 6.168 5.509 2.147 1.00 98.00 114 VAL A O 1
ATOM 923 N N . ASP A 1 115 ? 7.183 5.587 4.154 1.00 95.44 115 ASP A N 1
ATOM 924 C CA . ASP A 1 115 ? 7.569 6.995 4.116 1.00 95.44 115 ASP A CA 1
ATOM 925 C C . ASP A 1 115 ? 9.036 7.133 4.513 1.00 95.44 115 ASP A C 1
ATOM 927 O O . ASP A 1 115 ? 9.391 6.832 5.659 1.00 95.44 115 ASP A O 1
ATOM 931 N N . ASN A 1 116 ? 9.871 7.592 3.573 1.00 96.12 116 ASN A N 1
ATOM 932 C CA . ASN A 1 116 ? 11.300 7.847 3.793 1.00 96.12 116 ASN A CA 1
ATOM 933 C C . ASN A 1 116 ? 12.025 6.673 4.489 1.00 96.12 116 ASN A C 1
ATOM 935 O O . ASN A 1 116 ? 12.796 6.865 5.431 1.00 96.12 116 ASN A O 1
ATOM 939 N N . ALA A 1 117 ? 11.731 5.445 4.057 1.00 97.88 117 ALA A N 1
ATOM 940 C CA . ALA A 1 117 ? 12.220 4.219 4.677 1.00 97.88 117 ALA A CA 1
ATOM 941 C C . ALA A 1 117 ? 12.608 3.167 3.632 1.00 97.88 117 ALA A C 1
ATOM 943 O O . ALA A 1 117 ? 12.205 3.237 2.472 1.00 97.88 117 ALA A O 1
ATOM 944 N N . THR A 1 118 ? 13.390 2.180 4.066 1.00 98.25 118 THR A N 1
ATOM 945 C CA . THR A 1 118 ? 13.716 0.977 3.292 1.00 98.25 118 THR A CA 1
ATOM 946 C C . THR A 1 118 ? 12.997 -0.216 3.902 1.00 98.25 118 THR A C 1
ATOM 948 O O . THR A 1 118 ? 13.104 -0.423 5.109 1.00 98.25 118 THR A O 1
ATOM 951 N N . VAL A 1 119 ? 12.270 -0.973 3.084 1.00 98.31 119 VAL A N 1
ATOM 952 C CA . VAL A 1 119 ? 11.442 -2.101 3.532 1.00 98.31 119 VAL A CA 1
ATOM 953 C C . VAL A 1 119 ? 11.457 -3.250 2.532 1.00 98.31 119 VAL A C 1
ATOM 955 O O . VAL A 1 119 ? 11.668 -3.051 1.331 1.00 98.31 119 VAL A O 1
ATOM 958 N N . ARG A 1 120 ? 11.137 -4.443 3.029 1.00 98.00 120 ARG A N 1
ATOM 959 C CA . ARG A 1 120 ? 10.871 -5.643 2.234 1.00 98.00 120 ARG A CA 1
ATOM 960 C C . ARG A 1 120 ? 9.413 -6.048 2.330 1.00 98.00 120 ARG A C 1
ATOM 962 O O . ARG A 1 120 ? 8.857 -6.158 3.419 1.00 98.00 120 ARG A O 1
ATOM 969 N N . ALA A 1 121 ? 8.805 -6.339 1.193 1.00 97.00 121 ALA A N 1
ATOM 970 C CA . ALA A 1 121 ? 7.452 -6.861 1.111 1.00 97.00 121 ALA A CA 1
ATOM 971 C C . ALA A 1 121 ? 7.443 -8.116 0.239 1.00 97.00 121 ALA A C 1
ATOM 973 O O . ALA A 1 121 ? 7.660 -8.047 -0.966 1.00 97.00 121 ALA A O 1
ATOM 974 N N . TRP A 1 122 ? 7.178 -9.279 0.820 1.00 93.94 122 TRP A N 1
ATOM 975 C CA . TRP A 1 122 ? 7.061 -10.521 0.055 1.00 93.94 122 TRP A CA 1
ATOM 976 C C . TRP A 1 122 ? 5.650 -11.092 0.132 1.00 93.94 122 TRP A C 1
ATOM 978 O O . TRP A 1 122 ? 4.807 -10.589 0.867 1.00 93.94 122 TRP A O 1
ATOM 988 N N . GLY A 1 123 ? 5.376 -12.138 -0.647 1.00 93.25 123 GLY A N 1
ATOM 989 C CA . GLY A 1 123 ? 4.093 -12.836 -0.606 1.00 93.25 123 GLY A CA 1
ATOM 990 C C . GLY A 1 123 ? 2.959 -12.016 -1.222 1.00 93.25 123 GLY A C 1
ATOM 991 O O . GLY A 1 123 ? 3.072 -11.585 -2.367 1.00 93.25 123 GLY A O 1
ATOM 992 N N . ASN A 1 124 ? 1.851 -11.859 -0.494 1.00 95.62 124 ASN A N 1
ATOM 993 C CA . ASN A 1 124 ? 0.644 -11.163 -0.961 1.00 95.62 124 ASN A CA 1
ATOM 994 C C . ASN A 1 124 ? 0.544 -9.779 -0.296 1.00 95.62 124 ASN A C 1
ATOM 996 O O . ASN A 1 124 ? -0.289 -9.559 0.590 1.00 95.62 124 ASN A O 1
ATOM 1000 N N . ALA A 1 125 ? 1.429 -8.862 -0.684 1.00 97.19 125 ALA A N 1
ATOM 1001 C CA . ALA A 1 125 ? 1.544 -7.535 -0.084 1.00 97.19 125 ALA A CA 1
ATOM 1002 C C . ALA A 1 125 ? 1.079 -6.418 -1.033 1.00 97.19 125 ALA A C 1
ATOM 1004 O O . ALA A 1 125 ? 1.336 -6.448 -2.235 1.00 97.19 125 ALA A O 1
ATOM 1005 N N . THR A 1 126 ? 0.425 -5.399 -0.477 1.00 98.06 126 THR A N 1
ATOM 1006 C CA . THR A 1 126 ? 0.080 -4.140 -1.149 1.00 98.06 126 THR A CA 1
ATOM 1007 C C . THR A 1 126 ? 0.861 -3.007 -0.497 1.00 98.06 126 THR A C 1
ATOM 1009 O O . THR A 1 126 ? 0.621 -2.682 0.660 1.00 98.06 126 THR A O 1
ATOM 1012 N N . VAL A 1 127 ? 1.783 -2.388 -1.225 1.00 98.38 127 VAL A N 1
ATOM 1013 C CA . VAL A 1 127 ? 2.722 -1.389 -0.704 1.00 98.38 127 VAL A CA 1
ATOM 1014 C C . VAL A 1 127 ? 2.436 -0.026 -1.315 1.00 98.38 127 VAL A C 1
ATOM 1016 O O . VAL A 1 127 ? 2.379 0.102 -2.539 1.00 98.38 127 VAL A O 1
ATOM 1019 N N . ARG A 1 128 ? 2.300 0.999 -0.469 1.00 97.69 128 ARG A N 1
ATOM 1020 C CA . ARG A 1 128 ? 2.288 2.413 -0.863 1.00 97.69 128 ARG A CA 1
ATOM 1021 C C . ARG A 1 128 ? 3.528 3.104 -0.341 1.00 97.69 128 ARG A C 1
ATOM 1023 O O . ARG A 1 128 ? 3.695 3.203 0.869 1.00 97.69 128 ARG A O 1
ATOM 1030 N N . ALA A 1 129 ? 4.358 3.589 -1.251 1.00 96.62 129 ALA A N 1
ATOM 1031 C CA . ALA A 1 129 ? 5.622 4.228 -0.936 1.00 96.62 129 ALA A CA 1
ATOM 1032 C C . ALA A 1 129 ? 5.672 5.671 -1.448 1.00 96.62 129 ALA A C 1
ATOM 1034 O O . ALA A 1 129 ? 5.265 5.962 -2.577 1.00 96.62 129 ALA A O 1
ATOM 1035 N N . TRP A 1 130 ? 6.192 6.578 -0.626 1.00 93.06 130 TRP A N 1
ATOM 1036 C CA . TRP A 1 130 ? 6.457 7.960 -1.019 1.00 93.06 130 TRP A CA 1
ATOM 1037 C C . TRP A 1 130 ? 7.720 8.524 -0.374 1.00 93.06 130 TRP A C 1
ATOM 1039 O O . TRP A 1 130 ? 8.306 7.949 0.546 1.00 93.06 130 TRP A O 1
ATOM 1049 N N . GLY A 1 131 ? 8.115 9.708 -0.845 1.00 91.06 131 GLY A N 1
ATOM 1050 C CA . GLY A 1 131 ? 9.314 10.385 -0.367 1.00 91.06 131 GLY A CA 1
ATOM 1051 C C . GLY A 1 131 ? 10.567 9.680 -0.873 1.00 91.06 131 GLY A C 1
ATOM 1052 O O . GLY A 1 131 ? 10.603 9.247 -2.022 1.00 91.06 131 GLY A O 1
ATOM 1053 N N . ASN A 1 132 ? 11.594 9.588 -0.027 1.00 95.38 132 ASN A N 1
ATOM 1054 C CA . ASN A 1 132 ? 12.823 8.852 -0.328 1.00 95.38 132 ASN A CA 1
ATOM 1055 C C . ASN A 1 132 ? 12.692 7.399 0.163 1.00 95.38 132 ASN A C 1
ATOM 1057 O O . ASN A 1 132 ? 13.261 7.036 1.193 1.00 95.38 132 ASN A O 1
ATOM 1061 N N . ALA A 1 133 ? 11.861 6.603 -0.511 1.00 96.88 133 ALA A N 1
ATOM 1062 C CA . ALA A 1 133 ? 11.547 5.234 -0.102 1.00 96.88 133 ALA A CA 1
ATOM 1063 C C . ALA A 1 133 ? 12.238 4.183 -0.981 1.00 96.88 133 ALA A C 1
ATOM 1065 O O . ALA A 1 133 ? 12.302 4.335 -2.198 1.00 96.88 133 ALA A O 1
ATOM 1066 N N . THR A 1 134 ? 12.668 3.080 -0.371 1.00 98.19 134 THR A N 1
ATOM 1067 C CA . THR A 1 134 ? 13.196 1.900 -1.070 1.00 98.19 134 THR A CA 1
ATOM 1068 C C . THR A 1 134 ? 12.335 0.689 -0.733 1.00 98.19 134 THR A C 1
ATOM 1070 O O . THR A 1 134 ? 12.133 0.385 0.443 1.00 98.19 134 THR A O 1
ATOM 1073 N N . VAL A 1 135 ? 11.820 -0.003 -1.748 1.00 98.12 135 VAL A N 1
ATOM 1074 C CA . VAL A 1 135 ? 10.955 -1.177 -1.585 1.00 98.12 135 VAL A CA 1
ATOM 1075 C C . VAL A 1 135 ? 11.535 -2.356 -2.355 1.00 98.12 135 VAL A C 1
ATOM 1077 O O . VAL A 1 135 ? 11.577 -2.328 -3.582 1.00 98.12 135 VAL A O 1
ATOM 1080 N N . GLU A 1 136 ? 11.915 -3.409 -1.638 1.00 97.88 136 GLU A N 1
ATOM 1081 C CA . GLU A 1 136 ? 12.191 -4.729 -2.217 1.00 97.88 136 GLU A CA 1
ATOM 1082 C C . GLU A 1 136 ? 10.896 -5.557 -2.158 1.00 97.88 136 GLU A C 1
ATOM 1084 O O . GLU A 1 136 ? 10.394 -5.862 -1.074 1.00 97.88 136 GLU A O 1
ATOM 10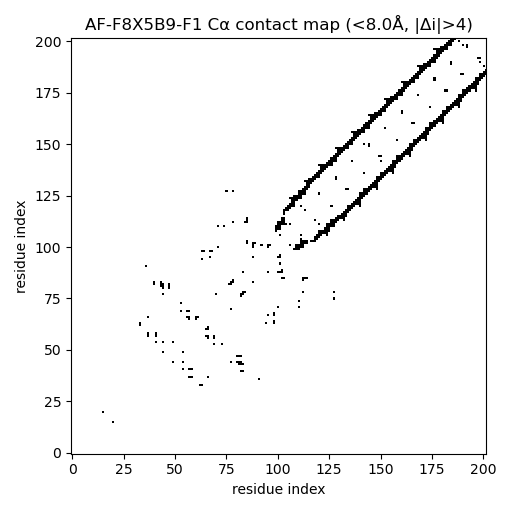89 N N . ALA A 1 137 ? 10.315 -5.886 -3.309 1.00 95.31 137 ALA A N 1
ATOM 1090 C CA . ALA A 1 137 ? 9.016 -6.534 -3.432 1.00 95.31 137 ALA A CA 1
ATOM 1091 C C . ALA A 1 137 ? 9.097 -7.873 -4.178 1.00 95.31 137 ALA A C 1
ATOM 1093 O O . ALA A 1 137 ? 9.476 -7.924 -5.345 1.00 95.31 137 ALA A O 1
ATOM 1094 N N . TRP A 1 138 ? 8.668 -8.969 -3.550 1.00 93.12 138 TRP A N 1
ATOM 1095 C CA . TRP A 1 138 ? 8.747 -10.308 -4.150 1.00 93.12 138 TRP A CA 1
ATOM 1096 C C . TRP A 1 138 ? 7.420 -11.072 -4.089 1.00 93.12 138 TRP A C 1
ATOM 1098 O O . TRP A 1 138 ? 6.638 -10.936 -3.150 1.00 93.12 138 TRP A O 1
ATOM 1108 N N . GLY A 1 139 ? 7.180 -11.954 -5.059 1.00 91.62 139 GLY A N 1
ATOM 1109 C CA . GLY A 1 139 ? 5.983 -12.801 -5.087 1.00 91.62 139 GLY A CA 1
ATOM 1110 C C . GLY A 1 139 ? 4.789 -12.104 -5.740 1.00 91.62 139 GLY A C 1
ATOM 1111 O O . GLY A 1 139 ? 4.938 -11.531 -6.814 1.00 91.62 139 GLY A O 1
ATOM 1112 N N . ASN A 1 140 ? 3.600 -12.187 -5.137 1.00 94.00 140 ASN A N 1
ATOM 1113 C CA . ASN A 1 140 ? 2.374 -11.554 -5.643 1.00 94.00 140 ASN A CA 1
ATOM 1114 C C . ASN A 1 140 ? 2.196 -10.158 -5.015 1.00 94.00 140 ASN A C 1
ATOM 1116 O O . ASN A 1 140 ? 1.204 -9.881 -4.333 1.00 94.00 140 ASN A O 1
ATOM 1120 N N . ALA A 1 141 ? 3.192 -9.292 -5.193 1.00 94.38 141 ALA A N 1
ATOM 1121 C CA . ALA A 1 141 ? 3.205 -7.964 -4.594 1.00 94.38 141 ALA A CA 1
ATOM 1122 C C . ALA A 1 141 ? 2.610 -6.903 -5.533 1.00 94.38 141 ALA A C 1
ATOM 1124 O O . ALA A 1 141 ? 2.835 -6.914 -6.743 1.00 94.38 141 ALA A O 1
ATOM 1125 N N . THR A 1 142 ? 1.883 -5.939 -4.973 1.00 97.06 142 THR A N 1
ATOM 1126 C CA . THR A 1 142 ? 1.475 -4.712 -5.670 1.00 97.06 142 THR A CA 1
ATOM 1127 C C . THR A 1 142 ? 2.155 -3.524 -5.014 1.00 97.06 142 THR A C 1
ATOM 1129 O O . THR A 1 142 ? 1.909 -3.259 -3.843 1.00 97.06 142 THR A O 1
ATOM 1132 N N . VAL A 1 143 ? 2.977 -2.789 -5.756 1.00 97.56 143 VAL A N 1
ATOM 1133 C CA . VAL A 1 143 ? 3.687 -1.603 -5.271 1.00 97.56 143 VAL A CA 1
ATOM 1134 C C . VAL A 1 143 ? 3.201 -0.383 -6.031 1.00 97.56 143 VAL A C 1
ATOM 1136 O O . VAL A 1 143 ? 3.169 -0.373 -7.261 1.00 97.56 143 VAL A O 1
ATOM 1139 N N . GLU A 1 144 ? 2.843 0.665 -5.305 1.00 96.94 144 GLU A N 1
ATOM 1140 C CA . GLU A 1 144 ? 2.694 1.997 -5.868 1.00 96.94 144 GLU A CA 1
ATOM 1141 C C . GLU A 1 144 ? 3.654 2.953 -5.170 1.00 96.94 144 GLU A C 1
ATOM 1143 O O . GLU A 1 144 ? 3.586 3.132 -3.953 1.00 96.94 144 GLU A O 1
ATOM 1148 N N . ALA A 1 145 ? 4.547 3.543 -5.954 1.00 94.94 145 ALA A N 1
ATOM 1149 C CA . ALA A 1 145 ? 5.638 4.377 -5.492 1.00 94.94 145 ALA A CA 1
ATOM 1150 C C . ALA A 1 145 ? 5.606 5.751 -6.178 1.00 94.94 145 ALA A C 1
ATOM 1152 O O . ALA A 1 145 ? 5.340 5.857 -7.375 1.00 94.94 145 ALA A O 1
ATOM 1153 N N . SER A 1 146 ? 5.885 6.802 -5.412 1.00 91.69 146 SER A N 1
ATOM 1154 C CA . SER A 1 146 ? 5.932 8.193 -5.886 1.00 91.69 146 SER A CA 1
ATOM 1155 C C . SER A 1 146 ? 7.063 8.964 -5.202 1.00 91.69 146 SER A C 1
ATOM 1157 O O . SER A 1 146 ? 7.565 8.543 -4.157 1.00 91.69 146 SER A O 1
ATOM 1159 N N . GLY A 1 147 ? 7.471 10.102 -5.765 1.00 90.38 147 GLY A N 1
ATOM 1160 C CA . GLY A 1 147 ? 8.629 10.860 -5.278 1.00 90.38 147 GLY A CA 1
ATOM 1161 C C . GLY A 1 147 ? 9.977 10.263 -5.704 1.00 90.38 147 GLY A C 1
ATOM 1162 O O . GLY A 1 147 ? 10.129 9.813 -6.836 1.00 90.38 147 GLY A O 1
ATOM 1163 N N . ASN A 1 148 ? 10.970 10.301 -4.810 1.00 93.81 148 ASN A N 1
ATOM 1164 C CA . ASN A 1 148 ? 12.319 9.771 -5.040 1.00 93.81 148 ASN A CA 1
ATOM 1165 C C . ASN A 1 148 ? 12.384 8.306 -4.581 1.00 93.81 148 ASN A C 1
ATOM 1167 O O . ASN A 1 148 ? 13.069 7.978 -3.610 1.00 93.81 148 ASN A O 1
ATOM 1171 N N . ALA A 1 149 ? 11.601 7.444 -5.225 1.00 94.69 149 ALA A N 1
ATOM 1172 C CA . ALA A 1 149 ? 11.446 6.061 -4.799 1.00 94.69 149 ALA A CA 1
ATOM 1173 C C . ALA A 1 149 ? 12.290 5.088 -5.632 1.00 94.69 149 ALA A C 1
ATOM 1175 O O . ALA A 1 149 ? 12.390 5.231 -6.849 1.00 94.69 149 ALA A O 1
ATOM 1176 N N . THR A 1 150 ? 12.813 4.048 -4.988 1.00 97.44 150 THR A N 1
ATOM 1177 C CA . THR A 1 150 ? 13.442 2.899 -5.649 1.00 97.44 150 THR A CA 1
ATOM 1178 C C . THR A 1 150 ? 12.618 1.649 -5.370 1.00 97.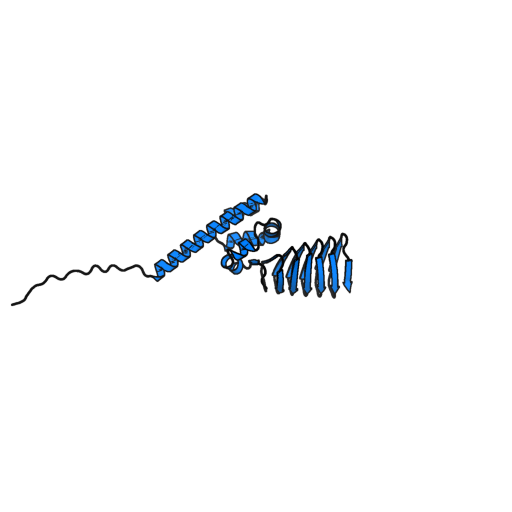44 150 THR A C 1
ATOM 1180 O O . THR A 1 150 ? 12.309 1.354 -4.216 1.00 97.44 150 THR A O 1
ATOM 1183 N N . VAL A 1 151 ? 12.248 0.911 -6.413 1.00 97.56 151 VAL A N 1
ATOM 1184 C CA . VAL A 1 151 ? 11.482 -0.333 -6.299 1.00 97.56 151 VAL A CA 1
ATOM 1185 C C . VAL A 1 151 ? 12.225 -1.449 -7.013 1.00 97.56 151 VAL A C 1
ATOM 1187 O O . VAL A 1 151 ? 12.391 -1.391 -8.226 1.00 97.56 151 VAL A O 1
ATOM 1190 N N . GLU A 1 152 ? 12.610 -2.484 -6.278 1.00 97.62 152 GLU A N 1
ATOM 1191 C CA . GLU A 1 152 ? 13.042 -3.757 -6.852 1.00 97.62 152 GLU A CA 1
ATOM 1192 C C . GLU A 1 152 ? 11.875 -4.739 -6.748 1.00 97.62 152 GLU A C 1
ATOM 1194 O O . GLU A 1 152 ? 11.356 -4.971 -5.661 1.00 97.62 152 GLU A O 1
ATOM 1199 N N . ALA A 1 153 ? 11.425 -5.297 -7.866 1.00 95.38 153 ALA A N 1
ATOM 1200 C CA . ALA A 1 153 ? 10.258 -6.162 -7.929 1.00 95.38 153 ALA A CA 1
ATOM 1201 C C . ALA A 1 153 ? 10.567 -7.481 -8.647 1.00 95.38 153 ALA A C 1
ATOM 1203 O O . ALA A 1 153 ? 11.086 -7.489 -9.762 1.00 95.38 153 ALA A O 1
ATOM 1204 N N . SER A 1 154 ? 10.192 -8.616 -8.056 1.00 93.12 154 SER A N 1
ATOM 1205 C CA . SER A 1 154 ? 10.330 -9.924 -8.709 1.00 93.12 154 SER A CA 1
ATOM 1206 C C . SER A 1 154 ? 9.126 -10.844 -8.498 1.00 93.12 154 SER A C 1
ATOM 1208 O O . SER A 1 154 ? 8.385 -10.741 -7.517 1.00 93.12 154 SER A O 1
ATOM 1210 N N . GLY A 1 155 ? 8.919 -11.773 -9.434 1.00 91.94 155 GLY A N 1
ATOM 1211 C CA . GLY A 1 155 ? 7.811 -12.732 -9.393 1.00 91.94 155 GLY A CA 1
ATOM 1212 C C . GLY A 1 155 ? 6.572 -12.229 -10.135 1.00 91.94 155 GLY A C 1
ATOM 1213 O O . GLY A 1 155 ? 6.689 -11.729 -11.250 1.00 91.94 155 GLY A O 1
ATOM 1214 N N . ASN A 1 156 ? 5.384 -12.393 -9.550 1.00 94.00 156 ASN A N 1
ATOM 1215 C CA . ASN A 1 156 ? 4.113 -11.913 -10.110 1.00 94.00 156 ASN A CA 1
ATOM 1216 C C . ASN A 1 156 ? 3.790 -10.518 -9.545 1.00 94.00 156 ASN A C 1
ATOM 1218 O O . ASN A 1 156 ? 2.785 -10.324 -8.855 1.00 94.00 156 ASN A O 1
ATOM 1222 N N . ALA A 1 157 ? 4.680 -9.557 -9.781 1.00 93.75 157 ALA A N 1
ATOM 1223 C CA . ALA A 1 157 ? 4.581 -8.229 -9.192 1.00 93.75 157 ALA A CA 1
ATOM 1224 C C . ALA A 1 157 ? 3.847 -7.235 -10.106 1.00 93.75 157 ALA A C 1
ATOM 1226 O O . ALA A 1 157 ? 3.973 -7.271 -11.328 1.00 93.75 157 ALA A O 1
ATOM 1227 N N . THR A 1 158 ? 3.115 -6.290 -9.519 1.00 96.25 158 THR A N 1
ATOM 1228 C CA . THR A 1 158 ? 2.592 -5.111 -10.227 1.00 96.25 158 THR A CA 1
ATOM 1229 C C . THR A 1 158 ? 3.183 -3.851 -9.616 1.00 96.25 158 THR A C 1
ATOM 1231 O O . THR A 1 158 ? 2.944 -3.578 -8.444 1.00 96.25 158 THR A O 1
ATOM 1234 N N . VAL A 1 159 ? 3.905 -3.058 -10.403 1.00 97.00 159 VAL A N 1
ATOM 1235 C CA . VAL A 1 159 ? 4.522 -1.802 -9.961 1.00 97.00 159 VAL A CA 1
ATOM 1236 C C . VAL A 1 159 ? 3.895 -0.625 -10.699 1.00 97.00 159 VAL A C 1
ATOM 1238 O O . VAL A 1 159 ? 3.812 -0.611 -11.926 1.00 97.00 159 VAL A O 1
ATOM 1241 N N . ARG A 1 160 ? 3.460 0.387 -9.951 1.00 96.81 160 ARG A N 1
ATOM 1242 C CA . ARG A 1 160 ? 3.129 1.718 -10.464 1.00 96.81 160 ARG A CA 1
ATOM 1243 C C . ARG A 1 160 ? 4.119 2.713 -9.882 1.00 96.81 160 ARG A C 1
ATOM 1245 O O . ARG A 1 160 ? 4.219 2.818 -8.667 1.00 96.81 160 ARG A O 1
ATOM 1252 N N . ALA A 1 161 ? 4.829 3.428 -10.738 1.00 94.75 161 ALA A N 1
ATOM 1253 C CA . ALA A 1 161 ? 5.839 4.393 -10.341 1.00 94.75 161 ALA A CA 1
ATOM 1254 C C . ALA A 1 161 ? 5.588 5.748 -11.016 1.00 94.75 161 ALA A C 1
ATOM 1256 O O . ALA A 1 161 ? 5.282 5.814 -12.212 1.00 94.75 161 ALA A O 1
ATOM 1257 N N . SER A 1 162 ? 5.707 6.831 -10.254 1.00 92.56 162 SER A N 1
ATOM 1258 C CA . SER A 1 162 ? 5.628 8.205 -10.759 1.00 92.56 162 SER A CA 1
ATOM 1259 C C . SER A 1 162 ? 6.790 9.061 -10.256 1.00 92.56 162 SER A C 1
ATOM 1261 O O . SER A 1 162 ? 7.490 8.684 -9.320 1.00 92.56 162 SER A O 1
ATOM 1263 N N . ASP A 1 163 ? 6.951 10.244 -10.851 1.00 91.56 163 ASP A N 1
ATOM 1264 C CA . ASP A 1 163 ? 7.945 11.257 -10.473 1.00 91.56 163 ASP A CA 1
ATOM 1265 C C . ASP A 1 163 ? 9.394 10.802 -10.716 1.00 91.56 163 ASP A C 1
ATOM 1267 O O . ASP A 1 163 ? 9.707 10.395 -11.830 1.00 91.56 163 ASP A O 1
ATOM 1271 N N . SER A 1 164 ? 10.287 10.919 -9.732 1.00 93.38 164 SER A N 1
ATOM 1272 C CA . SER A 1 164 ? 11.718 10.592 -9.837 1.00 93.38 164 SER A CA 1
ATOM 1273 C C . SER A 1 164 ? 11.993 9.163 -9.356 1.00 93.38 164 SER A C 1
ATOM 1275 O O . SER A 1 164 ? 12.836 8.941 -8.485 1.00 93.38 164 SER A O 1
ATOM 1277 N N . ALA A 1 165 ? 11.243 8.196 -9.887 1.00 93.25 165 ALA A N 1
ATOM 1278 C CA . ALA A 1 165 ? 11.300 6.809 -9.440 1.00 93.25 165 ALA A CA 1
ATOM 1279 C C . ALA A 1 165 ? 12.255 5.937 -10.273 1.00 93.25 165 ALA A C 1
ATOM 1281 O O . ALA A 1 165 ? 12.343 6.071 -11.493 1.00 93.25 165 ALA A O 1
ATOM 1282 N N . THR A 1 166 ? 12.919 4.985 -9.623 1.00 95.88 166 THR A N 1
ATOM 1283 C CA . THR A 1 166 ? 13.696 3.919 -10.276 1.00 95.88 166 THR A CA 1
ATOM 1284 C C . THR A 1 166 ? 13.030 2.576 -10.007 1.00 95.88 166 THR A C 1
ATOM 1286 O O . THR A 1 166 ? 12.705 2.272 -8.861 1.00 95.88 166 THR A O 1
ATOM 1289 N N . VAL A 1 167 ? 12.799 1.782 -11.051 1.00 97.06 167 VAL A N 1
ATOM 1290 C CA . VAL A 1 167 ? 12.172 0.461 -10.953 1.00 97.06 167 VAL A CA 1
ATOM 1291 C C . VAL A 1 167 ? 13.056 -0.583 -11.616 1.00 97.06 167 VAL A C 1
ATOM 1293 O O . VAL A 1 167 ? 13.329 -0.492 -12.809 1.00 97.06 167 VAL A O 1
ATOM 1296 N N . GLU A 1 168 ? 13.427 -1.606 -10.862 1.00 97.56 168 GLU A N 1
ATOM 1297 C CA . GLU A 1 168 ? 14.008 -2.845 -11.370 1.00 97.56 168 GLU A CA 1
ATOM 1298 C C . GLU A 1 168 ? 12.954 -3.945 -11.251 1.00 97.56 168 GLU A C 1
ATOM 1300 O O . GLU A 1 168 ? 12.414 -4.172 -10.171 1.00 97.56 168 GLU A O 1
ATOM 1305 N N . ALA A 1 169 ? 12.600 -4.602 -12.353 1.00 95.88 169 ALA A N 1
ATOM 1306 C CA . ALA A 1 169 ? 11.520 -5.582 -12.381 1.00 95.88 169 ALA A CA 1
ATOM 1307 C C . ALA A 1 169 ? 11.925 -6.870 -13.103 1.00 95.88 169 ALA A C 1
ATOM 1309 O O . ALA A 1 169 ? 12.446 -6.837 -14.212 1.00 95.88 169 ALA A O 1
ATOM 1310 N N . SER A 1 170 ? 11.635 -8.031 -12.521 1.00 94.88 170 SER A N 1
ATOM 1311 C CA . SER A 1 170 ? 11.922 -9.329 -13.145 1.00 94.88 170 SER A CA 1
ATOM 1312 C C . SER A 1 170 ? 10.793 -10.350 -12.972 1.00 94.88 170 SER A C 1
ATOM 1314 O O . SER A 1 170 ? 9.957 -10.251 -12.072 1.00 94.88 170 SER A O 1
ATOM 1316 N N . GLY A 1 171 ? 10.763 -11.368 -13.835 1.00 92.62 171 GLY A N 1
ATOM 1317 C CA . GLY A 1 171 ? 9.759 -12.437 -13.780 1.00 92.62 171 GLY A CA 1
ATOM 1318 C C . GLY A 1 171 ? 8.476 -12.076 -14.531 1.00 92.62 171 GLY A C 1
ATOM 1319 O O . GLY A 1 171 ? 8.545 -11.538 -15.629 1.00 92.62 171 GLY A O 1
ATOM 1320 N N . ASN A 1 172 ? 7.305 -12.388 -13.970 1.00 94.06 172 ASN A N 1
ATOM 1321 C CA . ASN A 1 172 ? 5.994 -12.062 -14.553 1.00 94.06 172 ASN A CA 1
ATOM 1322 C C . ASN A 1 172 ? 5.498 -10.699 -14.031 1.00 94.06 172 ASN A C 1
ATOM 1324 O O . ASN A 1 172 ? 4.398 -10.589 -13.481 1.00 94.06 172 ASN A O 1
ATOM 1328 N N . ALA A 1 173 ? 6.339 -9.670 -14.138 1.00 93.00 173 ALA A N 1
ATOM 1329 C CA . ALA A 1 173 ? 6.046 -8.351 -13.593 1.00 93.00 173 ALA A CA 1
ATOM 1330 C C . ALA A 1 173 ? 5.241 -7.477 -14.573 1.00 93.00 173 ALA A C 1
ATOM 1332 O O . ALA A 1 173 ? 5.408 -7.549 -15.787 1.00 93.00 173 ALA A O 1
ATOM 1333 N N . THR A 1 174 ? 4.391 -6.594 -14.056 1.00 95.31 174 THR A N 1
ATOM 1334 C CA . THR A 1 174 ? 3.770 -5.508 -14.831 1.00 95.31 174 THR A CA 1
ATOM 1335 C C . THR A 1 174 ? 4.185 -4.171 -14.239 1.00 95.31 174 THR A C 1
ATOM 1337 O O . THR A 1 174 ? 3.872 -3.893 -13.083 1.00 95.31 174 THR A O 1
ATOM 1340 N N . VAL A 1 175 ? 4.847 -3.324 -15.023 1.00 96.56 175 VAL A N 1
ATOM 1341 C CA . VAL A 1 175 ? 5.317 -2.002 -14.595 1.00 96.56 175 VAL A CA 1
ATOM 1342 C C . VAL A 1 175 ? 4.587 -0.915 -15.371 1.00 96.56 175 VAL A C 1
ATOM 1344 O O . VAL A 1 175 ? 4.554 -0.927 -16.600 1.00 96.56 175 VAL A O 1
ATOM 1347 N N . ARG A 1 176 ? 4.025 0.056 -14.651 1.00 97.12 176 ARG A N 1
ATOM 1348 C CA . ARG A 1 176 ? 3.568 1.331 -15.210 1.00 97.12 176 ARG A CA 1
ATOM 1349 C C . ARG A 1 176 ? 4.403 2.456 -14.636 1.00 97.12 176 ARG A C 1
ATOM 1351 O O . ARG A 1 176 ? 4.383 2.662 -13.425 1.00 97.12 176 ARG A O 1
ATOM 1358 N N . ALA A 1 177 ? 5.094 3.186 -15.496 1.00 95.06 177 ALA A N 1
ATOM 1359 C CA . ALA A 1 177 ? 5.957 4.287 -15.104 1.00 95.06 177 ALA A CA 1
ATOM 1360 C C . ALA A 1 177 ? 5.520 5.604 -15.758 1.00 95.06 177 ALA A C 1
ATOM 1362 O O . ALA A 1 177 ? 5.108 5.652 -16.920 1.00 95.06 177 ALA A O 1
ATOM 1363 N N . SER A 1 178 ? 5.610 6.694 -15.006 1.00 94.25 178 SER A N 1
ATOM 1364 C CA . SER A 1 178 ? 5.349 8.049 -15.495 1.00 94.25 178 SER A CA 1
ATOM 1365 C C . SER A 1 178 ? 6.295 9.058 -14.843 1.00 94.25 178 SER A C 1
ATOM 1367 O O . SER A 1 178 ? 6.878 8.772 -13.802 1.00 94.25 178 SER A O 1
ATOM 1369 N N . GLY A 1 179 ? 6.451 10.245 -15.431 1.00 92.50 179 GLY A N 1
ATOM 1370 C CA . GLY A 1 179 ? 7.342 11.280 -14.888 1.00 92.50 179 GLY A CA 1
ATOM 1371 C C . GLY A 1 179 ? 8.804 11.079 -15.298 1.00 92.50 179 GLY A C 1
ATOM 1372 O O . GLY A 1 179 ? 9.065 10.656 -16.420 1.00 92.50 179 GLY A O 1
ATOM 1373 N N . ASN A 1 180 ? 9.748 11.409 -14.416 1.00 93.56 180 ASN A N 1
ATOM 1374 C CA . ASN A 1 180 ? 11.195 11.236 -14.608 1.00 93.56 180 ASN A CA 1
ATOM 1375 C C . ASN A 1 180 ? 11.646 9.842 -14.125 1.00 93.56 180 ASN A C 1
ATOM 1377 O O . ASN A 1 180 ? 12.556 9.723 -13.303 1.00 93.56 180 ASN A O 1
ATOM 1381 N N . ALA A 1 181 ? 10.966 8.794 -14.594 1.00 92.38 181 ALA A N 1
ATOM 1382 C CA . ALA A 1 181 ? 11.183 7.436 -14.113 1.00 92.38 181 ALA A CA 1
ATOM 1383 C C . ALA A 1 181 ? 12.242 6.674 -14.930 1.00 92.38 181 ALA A C 1
ATOM 1385 O O . ALA A 1 181 ? 12.339 6.829 -16.147 1.00 92.38 181 ALA A O 1
ATOM 1386 N N . THR A 1 182 ? 12.996 5.789 -14.284 1.00 94.38 182 THR A N 1
ATOM 1387 C CA . THR A 1 182 ? 13.871 4.814 -14.960 1.00 94.38 182 THR A CA 1
ATOM 1388 C C . THR A 1 182 ? 13.371 3.408 -14.670 1.00 94.38 182 THR A C 1
ATOM 1390 O O . THR A 1 182 ? 13.125 3.080 -13.514 1.00 94.38 182 THR A O 1
ATOM 1393 N N . VAL A 1 183 ? 13.202 2.586 -15.706 1.00 96.38 183 VAL A N 1
ATOM 1394 C CA . VAL A 1 183 ? 12.745 1.197 -15.582 1.00 96.38 183 VAL A CA 1
ATOM 1395 C C . VAL A 1 183 ? 13.743 0.260 -16.248 1.00 96.38 183 VAL A C 1
ATOM 1397 O O . VAL A 1 183 ? 14.005 0.388 -17.446 1.00 96.38 183 VAL A O 1
ATOM 1400 N N . GLU A 1 184 ? 14.241 -0.710 -15.493 1.00 97.25 184 GLU A N 1
ATOM 1401 C CA . GLU A 1 184 ? 14.941 -1.882 -16.013 1.00 97.25 184 GLU A CA 1
ATOM 1402 C C . GLU A 1 184 ? 14.071 -3.120 -15.784 1.00 97.25 184 GLU A C 1
ATOM 1404 O O . GLU A 1 184 ? 13.562 -3.343 -14.685 1.00 97.25 184 GLU A O 1
ATOM 1409 N N . ALA A 1 185 ? 13.823 -3.884 -16.845 1.00 94.94 185 ALA A N 1
ATOM 1410 C CA . ALA A 1 185 ? 12.897 -5.004 -16.826 1.00 94.94 185 ALA A CA 1
ATOM 1411 C C . ALA A 1 185 ? 13.491 -6.248 -17.498 1.00 94.94 185 ALA A C 1
ATOM 1413 O O . ALA A 1 185 ? 14.054 -6.162 -18.589 1.00 94.94 185 ALA A O 1
ATOM 1414 N N . TRP A 1 186 ? 13.310 -7.414 -16.877 1.00 95.19 186 TRP A N 1
ATOM 1415 C CA . TRP A 1 186 ? 13.795 -8.698 -17.391 1.00 95.19 186 TRP A CA 1
ATOM 1416 C C . TRP A 1 186 ? 12.723 -9.792 -17.363 1.00 95.19 186 TRP A C 1
ATOM 1418 O O . TRP A 1 186 ? 11.865 -9.833 -16.475 1.00 95.19 186 TRP A O 1
ATOM 1428 N N . GLY A 1 187 ? 12.816 -10.751 -18.285 1.00 92.50 187 GLY A N 1
ATOM 1429 C CA . GLY A 1 187 ? 11.941 -11.929 -18.311 1.00 92.50 187 GLY A CA 1
ATOM 1430 C C . GLY A 1 187 ? 10.571 -11.641 -18.931 1.00 92.50 187 GLY A C 1
ATOM 1431 O O . GLY A 1 187 ? 10.473 -10.931 -19.924 1.00 92.50 187 GLY A O 1
ATOM 1432 N N . ASN A 1 188 ? 9.489 -12.180 -18.361 1.00 92.94 188 ASN A N 1
ATOM 1433 C CA . ASN A 1 188 ? 8.120 -11.993 -18.874 1.00 92.94 188 ASN A CA 1
ATOM 1434 C C . ASN A 1 188 ? 7.494 -10.655 -18.427 1.00 92.94 188 ASN A C 1
ATOM 1436 O O . ASN A 1 188 ? 6.280 -10.567 -18.214 1.00 92.94 188 ASN A O 1
ATOM 1440 N N . ALA A 1 189 ? 8.314 -9.625 -18.229 1.00 92.50 189 ALA A N 1
ATOM 1441 C CA . ALA A 1 189 ? 7.861 -8.344 -17.727 1.00 92.50 189 ALA A CA 1
ATOM 1442 C C . ALA A 1 189 ? 7.168 -7.528 -18.830 1.00 92.50 189 ALA A C 1
ATOM 1444 O O . ALA A 1 189 ? 7.635 -7.452 -19.965 1.00 92.50 189 ALA A O 1
ATOM 1445 N N . THR A 1 190 ? 6.061 -6.872 -18.490 1.00 93.31 190 THR A N 1
ATOM 1446 C CA . THR A 1 190 ? 5.388 -5.896 -19.360 1.00 93.31 190 THR A CA 1
ATOM 1447 C C . THR A 1 190 ? 5.602 -4.496 -18.802 1.00 93.31 190 THR A C 1
ATOM 1449 O O . THR A 1 190 ? 5.332 -4.266 -17.624 1.00 93.31 190 THR A O 1
ATOM 1452 N N . VAL A 1 191 ? 6.055 -3.554 -19.635 1.00 95.44 191 VAL A N 1
ATOM 1453 C CA . VAL A 1 191 ? 6.311 -2.165 -19.226 1.00 95.44 191 VAL A CA 1
ATOM 1454 C C . VAL A 1 191 ? 5.488 -1.196 -20.071 1.00 95.44 191 VAL A C 1
ATOM 1456 O O . VAL A 1 191 ? 5.605 -1.167 -21.293 1.00 95.44 191 VAL A O 1
ATOM 1459 N N . GLU A 1 192 ? 4.693 -0.362 -19.407 1.00 96.00 192 GLU A N 1
ATOM 1460 C CA . GLU A 1 192 ? 4.066 0.828 -19.984 1.00 96.00 192 GLU A CA 1
ATOM 1461 C C . GLU A 1 192 ? 4.738 2.066 -19.379 1.00 96.00 192 GLU A C 1
ATOM 1463 O O . GLU A 1 192 ? 4.779 2.220 -18.158 1.00 96.00 192 GLU A O 1
ATOM 1468 N N . ALA A 1 193 ? 5.258 2.962 -20.215 1.00 93.75 193 ALA A N 1
ATOM 1469 C CA . ALA A 1 193 ? 5.950 4.163 -19.760 1.00 93.75 193 ALA A CA 1
ATOM 1470 C C . ALA A 1 193 ? 5.446 5.417 -20.483 1.00 93.75 193 ALA A C 1
ATOM 1472 O O . ALA A 1 193 ? 5.117 5.378 -21.668 1.00 93.75 193 ALA A O 1
ATOM 1473 N N . SER A 1 194 ? 5.390 6.539 -19.766 1.00 93.19 194 SER A N 1
ATOM 1474 C CA . SER A 1 194 ? 4.994 7.849 -20.301 1.00 93.19 194 SER A CA 1
ATOM 1475 C C . SER A 1 194 ? 5.771 8.990 -19.630 1.00 93.19 194 SER A C 1
ATOM 1477 O O . SER A 1 194 ? 6.357 8.809 -18.567 1.00 93.19 194 SER A O 1
ATOM 1479 N N . GLY A 1 195 ? 5.780 10.183 -20.231 1.00 92.06 195 GLY A N 1
ATOM 1480 C CA . GLY A 1 195 ? 6.572 11.313 -19.726 1.00 92.06 195 GLY A CA 1
ATOM 1481 C C . GLY A 1 195 ? 8.067 11.174 -20.039 1.00 92.06 195 GLY A C 1
ATOM 1482 O O . GLY A 1 195 ? 8.432 10.622 -21.073 1.00 92.06 195 GLY A O 1
ATOM 1483 N N . ASN A 1 196 ? 8.930 11.669 -19.149 1.00 92.25 196 ASN A N 1
ATOM 1484 C CA . ASN A 1 196 ? 10.393 11.609 -19.280 1.00 92.25 196 ASN A CA 1
ATOM 1485 C C . ASN A 1 196 ? 10.958 10.266 -18.781 1.00 92.25 196 ASN A C 1
ATOM 1487 O O . ASN A 1 196 ? 11.942 10.230 -18.039 1.00 92.25 196 ASN A O 1
ATOM 1491 N N . ALA A 1 197 ? 10.307 9.163 -19.146 1.00 91.25 197 ALA A N 1
ATOM 1492 C CA . ALA A 1 197 ? 10.673 7.842 -18.667 1.00 91.25 197 ALA A CA 1
ATOM 1493 C C . ALA A 1 197 ? 11.704 7.168 -19.588 1.00 91.25 197 ALA A C 1
ATOM 1495 O O . ALA A 1 197 ? 11.568 7.196 -20.811 1.00 91.25 197 ALA A O 1
ATOM 1496 N N . THR A 1 198 ? 12.711 6.520 -19.001 1.00 92.81 198 THR A N 1
ATOM 1497 C CA . THR A 1 198 ? 13.672 5.665 -19.720 1.00 92.81 198 THR A CA 1
ATOM 1498 C C . THR A 1 198 ? 13.380 4.203 -19.410 1.00 92.81 198 THR A C 1
ATOM 1500 O O . THR A 1 198 ? 13.273 3.841 -18.242 1.00 92.81 198 THR A O 1
ATOM 1503 N N . VAL A 1 199 ? 13.271 3.358 -20.440 1.00 95.00 199 VAL A N 1
ATOM 1504 C CA . VAL A 1 199 ? 12.989 1.921 -20.287 1.00 95.00 199 VAL A CA 1
ATOM 1505 C C . VAL A 1 199 ? 14.080 1.088 -20.948 1.00 95.00 199 VAL A C 1
ATOM 1507 O O . VAL A 1 199 ? 14.419 1.307 -22.113 1.00 95.00 199 VAL A O 1
ATOM 1510 N N . ARG A 1 200 ? 14.589 0.098 -20.216 1.00 95.38 200 ARG A N 1
ATOM 1511 C CA . ARG A 1 200 ? 15.404 -1.008 -20.728 1.00 95.38 200 ARG A CA 1
ATOM 1512 C C . ARG A 1 200 ? 14.677 -2.312 -20.433 1.00 95.38 200 ARG A C 1
ATOM 1514 O O . ARG A 1 200 ? 14.339 -2.565 -19.285 1.00 95.38 200 ARG A O 1
ATOM 1521 N N . ALA A 1 201 ? 14.428 -3.115 -21.461 1.00 90.56 201 ALA A N 1
ATOM 1522 C CA . ALA A 1 201 ? 13.753 -4.399 -21.320 1.00 90.56 201 ALA A CA 1
ATOM 1523 C C . ALA A 1 201 ? 14.487 -5.480 -22.121 1.00 90.56 201 ALA A C 1
ATOM 1525 O O . ALA A 1 201 ? 14.914 -5.206 -23.248 1.00 90.56 201 ALA A O 1
ATOM 1526 N N . SER A 1 202 ? 14.632 -6.680 -21.551 1.00 86.12 202 SER A N 1
ATOM 1527 C CA . SER A 1 202 ? 15.254 -7.844 -22.209 1.00 86.12 202 SER A CA 1
ATOM 1528 C C . SER A 1 202 ? 14.651 -9.178 -21.793 1.00 86.12 202 SER A C 1
ATOM 1530 O O . SER A 1 202 ? 14.387 -9.343 -20.579 1.00 86.12 202 SER A O 1
#

Solvent-accessible surface area (backbone atoms only — not comparable to full-atom values): 10271 Å² total; per-residue (Å²): 134,87,86,88,78,85,84,80,82,77,78,81,79,75,73,76,57,69,67,60,57,50,52,51,51,51,50,52,50,52,54,48,52,47,52,51,52,49,52,49,40,53,52,33,32,59,77,51,69,63,59,75,69,63,50,54,50,48,72,66,40,90,45,66,67,54,34,51,47,50,43,61,81,38,41,69,56,31,47,79,52,55,36,46,50,62,67,58,41,62,75,40,38,67,67,32,47,79,65,39,36,47,52,64,58,69,40,58,50,37,38,37,40,32,66,60,32,74,35,42,34,29,41,57,20,40,37,44,33,29,46,58,16,36,39,43,31,30,36,52,19,38,40,40,36,28,41,51,18,40,36,40,34,29,37,52,19,38,39,38,36,28,39,52,17,39,37,41,35,26,38,54,18,40,38,39,38,26,35,55,17,40,36,42,35,30,65,67,44,46,78,48,74,39,77,64,46,48,80,46,77,90

Mean predicted aligned error: 8.17 Å

Sequence (202 aa):
GRSNAPKKKRVGGSSPPIATNLNLKQNIIMETNFKELKEEIIKRAKAADACTSEYKRAYKSESFEELLQVIKDNFDFAVRRKVIDIELIKLYENEFNNNKIYGNIDISEGYLLVDNATVRAWGNATVRAWGNATVEAWGNATVEASGNATVEASGNATVRASDSATVEASGNATVRASGNATVEAWGNATVEASGNATVRAS

Foldseek 3Di:
DDDDDDDDDDPPPPDPPPVVVVVVVVVVVQQVVLVVLLVLLLVLCVVLVDDPVLSVQSVPDPHLLSNVVSCQVCVVSCQVSPSDDLVSCVVVVVSCVVNQEEEQEEEAAHEYEYELHEYEYHHHYEYEYEDCYEYEYEACYEYEYEDCYEYEYEHCYEYEYEANYEYEYEDCYEYEYEHCYEYEYEDNYHYDYYYNYHYDYD